Protein AF-A0A380WYA4-F1 (afdb_monomer)

Secondary structure (DSSP, 8-state):
-TTHHHHHHHHHHHHHHSSTTTTTTS----B----TTSPBP---PPPPSS--EEEEEEEEESHHHHHHHHHHHHHHHHHHHHHT-EEE-STT--EEEHHHHHHHHH--TT-HHHHHT-EEE-HHHHHHHHHHHHHHHHH--SSB-TTSSBGGG-EETTEE--TTTEEEEEESS---HHHHHHHHHH---TT--HHHHHHHTTT-HHHHHHHHHHH---SSSEEEEEEEEEETTTTEEEEEEEEESS----TTPPPP--EEEEEEEEES-TT--PPPHHHHHHHHHHHHHHHHHHHHHHHHHHH-HHHHHHHHHHHHHHHHHHHHHHHHHHHHHHTTT-

Nearest PDB structures (foldseek):
  6xt4-assembly1_A  TM=4.788E-01  e=8.895E+00  synthetic construct
  3c6k-assembly2_D  TM=4.453E-01  e=7.909E+00  Homo sapiens
  3c6k-assembly1_B  TM=3.092E-01  e=5.241E+00  Homo sapiens

Solvent-accessible surface area (backbone atoms only — not comparable to full-atom values): 18626 Å² total; per-residue (Å²): 128,79,62,61,66,53,50,55,53,45,55,53,49,53,68,57,52,69,53,71,79,82,56,76,86,71,78,49,37,37,34,81,60,82,69,86,81,45,58,71,65,80,69,74,54,63,60,44,103,23,26,23,34,44,50,64,28,40,32,68,45,41,72,67,51,57,49,45,43,54,49,54,47,28,51,54,29,48,51,41,56,76,71,46,39,43,33,48,73,50,97,85,66,46,60,41,35,48,62,62,52,50,26,69,76,68,69,51,78,83,52,59,65,61,63,40,58,36,59,43,82,30,65,67,36,20,37,52,13,33,52,49,12,47,41,33,37,74,64,69,43,85,62,39,38,85,68,68,44,53,45,59,72,48,35,45,94,88,46,56,56,50,96,45,22,56,51,77,54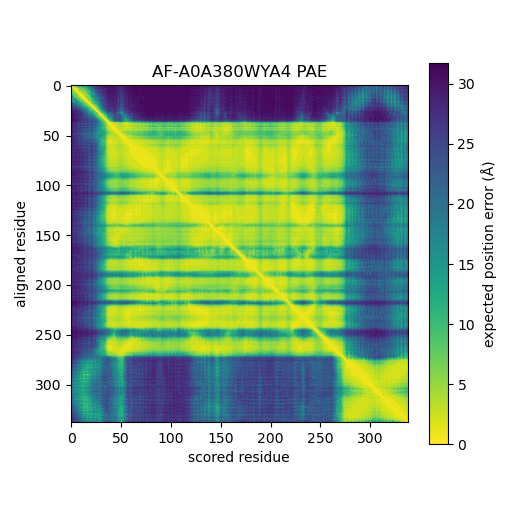,80,34,94,56,94,84,49,57,67,59,53,51,46,43,60,36,60,44,71,49,101,82,49,22,42,51,59,43,29,61,76,55,48,20,38,45,96,83,26,37,58,63,41,67,61,61,58,69,71,49,82,44,30,23,37,12,59,12,52,26,34,26,74,88,68,58,32,28,20,38,18,42,22,49,35,49,78,54,80,75,48,97,79,51,76,77,90,74,73,44,73,46,65,26,26,44,76,45,34,24,88,82,50,83,74,80,56,68,70,60,49,57,52,47,53,54,49,48,52,52,50,54,53,48,49,53,51,51,52,51,48,38,69,77,33,60,71,56,29,71,75,45,34,71,62,49,49,54,51,46,53,55,48,49,58,50,40,53,55,51,48,50,32,41,41,15,70,79,94

Foldseek 3Di:
DPVVVVVVVVVVVVLVPVCPDPQVPDFAFEDPPPPVPFAADDLQKDFPLHYKYKAKWFWFFDPVQLVLLLVLLLVLQLVLVVVQAWAQDDPVRDIDTLQVVVCVVPVDHPPSVLQSNQEDEASNQQSLQAVLQVQCLVQVDPQAGLRRHGQQPTDDPNDGFDPQQKDKDKDLDDDGSVNRSCQQAQPQDPCGGLVVQCRVSRRGCVRRVNSNLSHDCPPVHKYKHKHWIQGPVSSITMIMIGIDRDDPPDPCGDDDDGRGTIHMYMHHDNPNDADDPVSLVVLVVSLVVLVVVLVVLVVCCVVPVVCCVVCVVVNVVVSVVSVSVSVSSVSSNVSVVD

Organism: NCBI:txid54007

Structure (mmCIF, N/CA/C/O backbone):
data_AF-A0A380WYA4-F1
#
_entry.id   AF-A0A380WYA4-F1
#
loop_
_atom_site.group_PDB
_atom_site.id
_atom_site.type_symbol
_atom_site.label_atom_id
_atom_site.label_alt_id
_atom_site.label_comp_id
_atom_site.label_asym_id
_atom_site.label_entity_id
_atom_site.label_seq_id
_atom_site.pdbx_PDB_ins_code
_atom_site.Cartn_x
_atom_site.Cartn_y
_atom_site.Cartn_z
_atom_site.occupancy
_atom_site.B_iso_or_equiv
_atom_site.auth_seq_id
_atom_site.auth_comp_id
_atom_site.auth_asym_id
_atom_site.auth_atom_id
_atom_site.pdbx_PDB_model_num
ATOM 1 N N . MET A 1 1 ? -23.210 38.250 35.455 1.00 34.59 1 MET A N 1
ATOM 2 C CA . MET A 1 1 ? -22.900 37.602 34.155 1.00 34.59 1 MET A CA 1
ATOM 3 C C . MET A 1 1 ? -21.424 37.209 33.949 1.00 34.59 1 MET A C 1
ATOM 5 O O . MET A 1 1 ? -21.153 36.518 32.977 1.00 34.59 1 MET A O 1
ATOM 9 N N . ASN A 1 2 ? -20.482 37.528 34.854 1.00 28.00 2 ASN A N 1
ATOM 10 C CA . ASN A 1 2 ? -19.044 37.248 34.642 1.00 28.00 2 ASN A CA 1
ATOM 11 C C . ASN A 1 2 ? -18.532 35.888 35.169 1.00 28.00 2 ASN A C 1
ATOM 13 O O . ASN A 1 2 ? -17.409 35.510 34.847 1.00 28.00 2 ASN A O 1
ATOM 17 N N . ASN A 1 3 ? -19.347 35.124 35.911 1.00 29.44 3 ASN A N 1
ATOM 18 C CA . ASN A 1 3 ? -18.933 33.827 36.474 1.00 29.44 3 ASN A CA 1
ATOM 19 C C . ASN A 1 3 ? -19.330 32.617 35.608 1.00 29.44 3 ASN A C 1
ATOM 21 O O . ASN A 1 3 ? -18.612 31.626 35.601 1.00 29.44 3 ASN A O 1
ATOM 25 N N . PHE A 1 4 ? -20.396 32.704 34.802 1.00 33.75 4 PHE A N 1
ATOM 26 C CA . PHE A 1 4 ? -20.829 31.591 33.941 1.00 33.75 4 PHE A CA 1
ATOM 27 C C . PHE A 1 4 ? -19.902 31.365 32.737 1.00 33.75 4 PHE A C 1
ATOM 29 O O . PHE A 1 4 ? -19.559 30.223 32.464 1.00 33.75 4 PHE A O 1
ATOM 36 N N . LYS A 1 5 ? -19.387 32.429 32.095 1.00 30.95 5 LYS A N 1
ATOM 37 C CA . LYS A 1 5 ? -18.397 32.310 31.001 1.00 30.95 5 LYS A CA 1
ATOM 38 C C . LYS A 1 5 ? -17.096 31.621 31.443 1.00 30.95 5 LYS A C 1
ATOM 40 O O . LYS A 1 5 ? -16.481 30.918 30.650 1.00 30.95 5 LYS A O 1
ATOM 45 N N . LYS A 1 6 ? -16.697 31.789 32.711 1.00 27.52 6 LYS A N 1
ATOM 46 C CA . LYS A 1 6 ? -15.512 31.132 33.287 1.00 27.52 6 LYS A CA 1
ATOM 47 C C . LYS A 1 6 ? -15.761 29.658 33.610 1.00 27.52 6 LYS A C 1
ATOM 49 O O . LYS A 1 6 ? -14.860 28.856 33.420 1.00 27.52 6 LYS A O 1
ATOM 54 N N . ILE A 1 7 ? -16.974 29.292 34.031 1.00 32.09 7 ILE A N 1
ATOM 55 C CA . ILE A 1 7 ? -17.336 27.903 34.356 1.00 32.09 7 ILE A CA 1
ATOM 56 C C . ILE A 1 7 ? -17.457 27.045 33.088 1.00 32.09 7 ILE A C 1
ATOM 58 O O . ILE A 1 7 ? -17.002 25.908 33.094 1.00 32.09 7 ILE A O 1
ATOM 62 N N . THR A 1 8 ? -17.987 27.574 31.980 1.00 35.78 8 THR A N 1
ATOM 63 C CA . THR A 1 8 ? -18.115 26.807 30.723 1.00 35.78 8 THR A CA 1
ATOM 64 C C . THR A 1 8 ? -16.777 26.649 29.996 1.00 35.78 8 THR A C 1
ATOM 66 O O . THR A 1 8 ? -16.478 25.567 29.500 1.00 35.78 8 THR A O 1
ATOM 69 N N . ALA A 1 9 ? -15.935 27.691 29.998 1.00 32.25 9 ALA A N 1
ATOM 70 C CA . ALA A 1 9 ? -14.570 27.606 29.477 1.00 32.25 9 ALA A CA 1
ATOM 71 C C . ALA A 1 9 ? -13.686 26.681 30.335 1.00 32.25 9 ALA A C 1
ATOM 73 O O . ALA A 1 9 ? -12.881 25.935 29.787 1.00 32.25 9 ALA A O 1
ATOM 74 N N . ALA A 1 10 ? -13.877 26.668 31.661 1.00 31.89 10 ALA A N 1
ATOM 75 C CA . ALA A 1 10 ? -13.175 25.757 32.563 1.00 31.89 10 ALA A CA 1
ATOM 76 C C . ALA A 1 10 ? -13.681 24.309 32.462 1.00 31.89 10 ALA A C 1
ATOM 78 O O . ALA A 1 10 ? -12.865 23.401 32.492 1.00 31.89 10 ALA A O 1
ATOM 79 N N . ALA A 1 11 ? -14.985 24.066 32.290 1.00 34.16 11 ALA A N 1
ATOM 80 C CA . ALA A 1 11 ? -15.522 22.712 32.122 1.00 34.16 11 ALA A CA 1
ATOM 81 C C . ALA A 1 11 ? -15.011 22.054 30.830 1.00 34.16 11 ALA A C 1
ATOM 83 O O . ALA A 1 11 ? -14.580 20.907 30.870 1.00 34.16 11 ALA A O 1
ATOM 84 N N . LEU A 1 12 ? -14.954 22.811 29.726 1.00 34.19 12 LEU A N 1
ATOM 85 C CA . LEU A 1 12 ? -14.334 22.367 28.475 1.00 34.19 12 LEU A CA 1
ATOM 86 C C . LEU A 1 12 ? -12.811 22.196 28.632 1.00 34.19 12 LEU A C 1
ATOM 88 O O . LEU A 1 12 ? -12.279 21.149 28.273 1.00 34.19 12 LEU A O 1
ATOM 92 N N . ALA A 1 13 ? -12.104 23.150 29.247 1.00 33.91 13 ALA A N 1
ATOM 93 C CA . ALA A 1 13 ? -10.652 23.065 29.460 1.00 33.91 13 ALA A CA 1
ATOM 94 C C . ALA A 1 13 ? -10.218 21.935 30.418 1.00 33.91 13 ALA A C 1
ATOM 96 O O . ALA A 1 13 ? -9.136 21.373 30.243 1.00 33.91 13 ALA A O 1
ATOM 97 N N . ILE A 1 14 ? -11.048 21.559 31.399 1.00 37.28 14 ILE A N 1
ATOM 98 C CA . ILE A 1 14 ? -10.788 20.430 32.308 1.00 37.28 14 ILE A CA 1
ATOM 99 C C . ILE A 1 14 ? -10.979 19.092 31.574 1.00 37.28 14 ILE A C 1
ATOM 101 O O . ILE A 1 14 ? -10.171 18.183 31.758 1.00 37.28 14 ILE A O 1
ATOM 105 N N . SER A 1 15 ? -11.946 18.983 30.652 1.00 33.94 15 SER A N 1
ATOM 106 C CA . SER A 1 15 ? -12.022 17.830 29.737 1.00 33.94 15 SER A CA 1
ATOM 107 C C . SER A 1 15 ? -10.865 17.773 28.725 1.00 33.94 15 SER A C 1
ATOM 109 O O . SER A 1 15 ? -10.492 16.681 28.303 1.00 33.94 15 SER A O 1
ATOM 111 N N . PHE A 1 16 ? -10.237 18.910 28.393 1.00 39.69 16 PHE A N 1
ATOM 112 C CA . PHE A 1 16 ? -9.067 18.966 27.501 1.00 39.69 16 PHE A CA 1
ATOM 113 C C . PHE A 1 16 ? -7.716 18.715 28.198 1.00 39.69 16 PHE A C 1
ATOM 115 O O . PHE A 1 16 ? -6.732 18.435 27.519 1.00 39.69 16 PHE A O 1
ATOM 122 N N . SER A 1 17 ? -7.637 18.776 29.532 1.00 35.22 17 SER A N 1
ATOM 123 C CA . SER A 1 17 ? -6.365 18.645 30.271 1.00 35.22 17 SER A CA 1
ATOM 124 C C . SER A 1 17 ? -6.109 17.252 30.855 1.00 35.22 17 SER A C 1
ATOM 126 O O . SER A 1 17 ? -4.952 16.900 31.074 1.00 35.22 17 SER A O 1
ATOM 128 N N . PHE A 1 18 ? -7.135 16.411 31.032 1.00 35.31 18 PHE A N 1
ATOM 129 C CA . PHE A 1 18 ? -6.948 15.055 31.579 1.00 35.31 18 PHE A CA 1
ATOM 130 C C . PHE A 1 18 ? -6.447 14.013 30.569 1.00 35.31 18 PHE A C 1
ATOM 132 O O . PHE A 1 18 ? -5.904 12.987 30.974 1.00 35.31 18 PHE A O 1
ATOM 139 N N . LEU A 1 19 ? -6.573 14.277 29.267 1.00 38.09 19 LEU A N 1
ATOM 140 C CA . LEU A 1 19 ? -6.013 13.411 28.222 1.00 38.09 19 LEU A CA 1
ATOM 141 C C . LEU A 1 19 ? -4.631 13.895 27.752 1.00 38.09 19 LEU A C 1
ATOM 143 O O . LEU A 1 19 ? -3.823 13.096 27.295 1.00 38.09 19 LEU A O 1
ATOM 147 N N . GLY A 1 20 ? -4.313 15.181 27.922 1.00 34.72 20 GLY A N 1
ATOM 148 C CA . GLY A 1 20 ? -3.167 15.816 27.265 1.00 34.72 20 GLY A CA 1
ATOM 149 C C . GLY A 1 20 ? -1.775 15.577 27.864 1.00 34.72 20 GLY A C 1
ATOM 150 O O . GLY A 1 20 ? -0.808 15.954 27.216 1.00 34.72 20 GLY A O 1
ATOM 151 N N . ALA A 1 21 ? -1.625 14.993 29.061 1.00 34.56 21 ALA A N 1
ATOM 152 C CA . ALA A 1 21 ? -0.310 14.996 29.733 1.00 34.56 21 ALA A CA 1
ATOM 153 C C . ALA A 1 21 ? 0.119 13.696 30.444 1.00 34.56 21 ALA A C 1
ATOM 155 O O . ALA A 1 21 ? 1.166 13.681 31.083 1.00 34.56 21 ALA A O 1
ATOM 156 N N . GLY A 1 22 ? -0.627 12.591 30.338 1.00 33.56 22 GLY A N 1
ATOM 157 C CA . GLY A 1 22 ? -0.195 11.348 31.005 1.00 33.56 22 GLY A CA 1
ATOM 158 C C . GLY A 1 22 ? -0.937 10.057 30.665 1.00 33.56 22 GLY A C 1
ATOM 159 O O . GLY A 1 22 ? -0.621 9.023 31.243 1.00 33.56 22 GLY A O 1
ATOM 160 N N . VAL A 1 23 ? -1.915 10.085 29.753 1.00 35.72 23 VAL A N 1
ATOM 161 C CA . VAL A 1 23 ? -2.719 8.896 29.395 1.00 35.72 23 VAL A CA 1
ATOM 162 C C . VAL A 1 23 ? -2.565 8.505 27.919 1.00 35.72 23 VAL A C 1
ATOM 164 O O . VAL A 1 23 ? -2.721 7.335 27.592 1.00 35.72 23 VAL A O 1
ATOM 167 N N . VAL A 1 24 ? -2.181 9.446 27.049 1.00 31.80 24 VAL A N 1
ATOM 168 C CA . VAL A 1 24 ? -2.113 9.277 25.580 1.00 31.80 24 VAL A CA 1
ATOM 169 C C . VAL A 1 24 ? -0.756 8.732 25.092 1.00 31.80 24 VAL A C 1
ATOM 171 O O . VAL A 1 24 ? -0.553 8.542 23.902 1.00 31.80 24 VAL A O 1
ATOM 174 N N . GLY A 1 25 ? 0.175 8.432 26.003 1.00 30.55 25 GLY A N 1
ATOM 175 C CA . GLY A 1 25 ? 1.500 7.905 25.647 1.00 30.55 25 GLY A CA 1
ATOM 176 C C . GLY A 1 25 ? 1.578 6.391 25.449 1.00 30.55 25 GLY A C 1
ATOM 177 O O . GLY A 1 25 ? 2.527 5.916 24.846 1.00 30.55 25 GLY A O 1
ATOM 178 N N . GLU A 1 26 ? 0.619 5.615 25.947 1.00 31.81 26 GLU A N 1
ATOM 179 C CA . GLU A 1 26 ? 0.707 4.154 25.911 1.00 31.81 26 GLU A CA 1
ATOM 180 C C . GLU A 1 26 ? -0.690 3.571 26.060 1.00 31.81 26 GLU A C 1
ATOM 182 O O . GLU A 1 26 ? -1.182 3.438 27.183 1.00 31.81 26 GLU A O 1
ATOM 187 N N . SER A 1 27 ? -1.349 3.227 24.958 1.00 28.09 27 SER A N 1
ATOM 188 C CA . SER A 1 27 ? -2.535 2.379 25.033 1.00 28.09 27 SER A CA 1
ATOM 189 C C . SER A 1 27 ? -2.868 1.731 23.711 1.00 28.09 27 SER A C 1
ATOM 191 O O . SER A 1 27 ? -3.655 2.237 22.927 1.00 28.09 27 SER A O 1
ATOM 193 N N . ASN A 1 28 ? -2.279 0.564 23.534 1.00 31.38 28 ASN A N 1
ATOM 194 C CA . ASN A 1 28 ? -2.640 -0.412 22.531 1.00 31.38 28 ASN A CA 1
ATOM 195 C C . ASN A 1 28 ? -3.386 -1.515 23.313 1.00 31.38 28 ASN A C 1
ATOM 197 O O . ASN A 1 28 ? -2.941 -1.791 24.431 1.00 31.38 28 ASN A O 1
ATOM 201 N N . VAL A 1 29 ? -4.471 -2.142 22.817 1.00 33.00 29 VAL A N 1
ATOM 202 C CA . VAL A 1 29 ? -5.100 -3.306 23.503 1.00 33.00 29 VAL A CA 1
ATOM 203 C C . VAL A 1 29 ? -5.599 -4.433 22.579 1.00 33.00 29 VAL A C 1
ATOM 205 O O . VAL A 1 29 ? -5.662 -4.222 21.377 1.00 33.00 29 VAL A O 1
ATOM 208 N N . SER A 1 30 ? -5.764 -5.647 23.133 1.00 25.69 30 SER A N 1
ATOM 209 C CA . SER A 1 30 ? -5.764 -6.986 22.517 1.00 25.69 30 SER A CA 1
ATOM 210 C C . SER A 1 30 ? -7.163 -7.596 22.378 1.00 25.69 30 SER A C 1
ATOM 212 O O . SER A 1 30 ? -7.798 -7.941 23.376 1.00 25.69 30 SER A O 1
ATOM 214 N N . PHE A 1 31 ? -7.586 -7.861 21.149 1.00 28.45 31 PHE A N 1
ATOM 215 C CA . PHE A 1 31 ? -8.663 -8.799 20.871 1.00 28.45 31 PHE A CA 1
ATOM 216 C C . PHE A 1 31 ? -8.163 -10.046 20.158 1.00 28.45 31 PHE A C 1
ATOM 218 O O . PHE A 1 31 ? -7.962 -10.049 18.946 1.00 28.45 31 PHE A O 1
ATOM 225 N N . ALA A 1 32 ? -8.090 -11.148 20.898 1.00 28.16 32 ALA A N 1
ATOM 226 C CA . ALA A 1 32 ? -8.278 -12.455 20.293 1.00 28.16 32 ALA A CA 1
ATOM 227 C C . ALA A 1 32 ? -9.783 -12.632 20.033 1.00 28.16 32 ALA A C 1
ATOM 229 O O . ALA A 1 32 ? -10.535 -12.998 20.940 1.00 28.16 32 ALA A O 1
ATOM 230 N N . SER A 1 33 ? -10.238 -12.339 18.811 1.00 33.09 33 SER A N 1
ATOM 231 C CA . SER A 1 33 ? -11.476 -12.944 18.330 1.00 33.09 33 SER A CA 1
ATOM 232 C C . SER A 1 33 ? -11.131 -14.390 17.965 1.00 33.09 33 SER A C 1
ATOM 234 O O . SER A 1 33 ? -10.407 -14.671 17.015 1.00 33.09 33 SER A O 1
ATOM 236 N N . GLU A 1 34 ? -11.586 -15.346 18.775 1.00 36.38 34 GLU A N 1
ATOM 237 C CA . GLU A 1 34 ? -11.525 -16.767 18.428 1.00 36.38 34 GLU A CA 1
ATOM 238 C C . GLU A 1 34 ? -12.504 -17.066 17.275 1.00 36.38 34 GLU A C 1
ATOM 240 O O . GLU A 1 34 ? -13.448 -17.838 17.433 1.00 36.38 34 GLU A O 1
ATOM 245 N N . ASN A 1 35 ? -12.299 -16.498 16.084 1.00 41.78 35 ASN A N 1
ATOM 246 C CA . ASN A 1 35 ? -12.898 -17.050 14.872 1.00 41.78 35 ASN A CA 1
ATOM 247 C C . ASN A 1 35 ? -12.045 -18.251 14.436 1.00 41.78 35 ASN A C 1
ATOM 249 O O . ASN A 1 35 ? -11.215 -18.194 13.533 1.00 41.78 35 ASN A O 1
ATOM 253 N N . LYS A 1 36 ? -12.226 -19.357 15.166 1.00 48.81 36 LYS A N 1
ATOM 254 C CA . LYS A 1 36 ? -11.410 -20.587 15.181 1.00 48.81 36 LYS A CA 1
ATOM 255 C C . LYS A 1 36 ? -11.298 -21.377 13.862 1.00 48.81 36 LYS A C 1
ATOM 257 O O . LYS A 1 36 ? -10.738 -22.468 13.889 1.00 48.81 36 LYS A O 1
ATOM 262 N N . ASN A 1 37 ? -11.780 -20.867 12.726 1.00 61.69 37 ASN A N 1
ATOM 263 C CA . ASN A 1 37 ? -11.890 -21.660 11.494 1.00 61.69 37 ASN A CA 1
ATOM 264 C C . ASN A 1 37 ? -11.060 -21.159 10.299 1.00 61.69 37 ASN A C 1
ATOM 266 O O . ASN A 1 37 ? -10.822 -21.952 9.391 1.00 61.69 37 ASN A O 1
ATOM 270 N N . ALA A 1 38 ? -10.598 -19.903 10.273 1.00 74.19 38 ALA A N 1
ATOM 271 C CA . ALA A 1 38 ? -9.773 -19.408 9.167 1.00 74.19 38 ALA A CA 1
ATOM 272 C C . ALA A 1 38 ? -8.272 -19.675 9.427 1.00 74.19 38 ALA A C 1
ATOM 274 O O . ALA A 1 38 ? -7.802 -19.479 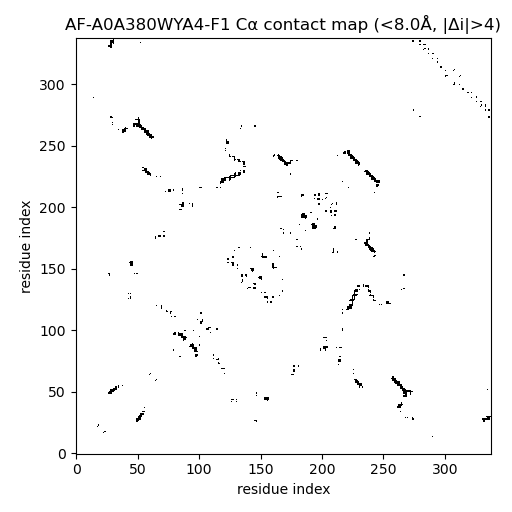10.553 1.00 74.19 38 ALA A O 1
ATOM 275 N N . PRO A 1 39 ? -7.488 -20.121 8.424 1.00 83.12 39 PRO A N 1
ATOM 276 C CA . PRO A 1 39 ? -6.045 -20.277 8.570 1.00 83.12 39 PRO A CA 1
ATOM 277 C C . PRO A 1 39 ? -5.374 -18.943 8.909 1.00 83.12 39 PRO A C 1
ATOM 279 O O . PRO A 1 39 ? -5.728 -17.896 8.370 1.00 83.12 39 PRO A O 1
ATOM 282 N N . LYS A 1 40 ? -4.367 -18.974 9.781 1.00 86.31 40 LYS A N 1
ATOM 283 C CA . LYS A 1 40 ? -3.626 -17.772 10.167 1.00 86.31 40 LYS A CA 1
ATOM 284 C C . LYS A 1 40 ? -2.557 -17.424 9.137 1.00 86.31 40 LYS A C 1
ATOM 286 O O . LYS A 1 40 ? -1.728 -18.269 8.793 1.00 86.31 40 LYS A O 1
ATOM 291 N N . VAL A 1 41 ? -2.538 -16.172 8.689 1.00 87.19 41 VAL A N 1
ATOM 292 C CA . VAL A 1 41 ? -1.450 -15.647 7.858 1.00 87.19 41 VAL A CA 1
ATOM 293 C C . VAL A 1 41 ? -0.209 -15.450 8.724 1.00 87.19 41 VAL A C 1
ATOM 295 O O . VAL A 1 41 ? -0.274 -14.823 9.781 1.00 87.19 41 VAL A O 1
ATOM 298 N N . ASN A 1 42 ? 0.940 -15.937 8.254 1.00 85.69 42 ASN A N 1
ATOM 299 C CA . ASN A 1 42 ? 2.235 -15.555 8.804 1.00 85.69 42 ASN A CA 1
ATOM 300 C C . ASN A 1 42 ? 3.045 -14.782 7.758 1.00 85.69 42 ASN A C 1
ATOM 302 O O . ASN A 1 42 ? 3.603 -15.372 6.832 1.00 85.69 42 ASN A O 1
ATOM 306 N N . LEU A 1 43 ? 3.113 -13.463 7.936 1.00 90.06 43 LEU A N 1
ATOM 307 C CA . LEU A 1 43 ? 3.900 -12.564 7.093 1.00 90.06 43 LEU A CA 1
ATOM 308 C C . LEU A 1 43 ? 5.327 -12.347 7.626 1.00 90.06 43 LEU A C 1
ATOM 310 O O . LEU A 1 43 ? 6.121 -11.694 6.953 1.00 90.06 43 LEU A O 1
ATOM 314 N N . ASP A 1 44 ? 5.681 -12.916 8.786 1.00 87.06 44 ASP A N 1
ATOM 315 C CA . ASP A 1 44 ? 6.959 -12.709 9.491 1.00 87.06 44 ASP A CA 1
ATOM 316 C C . ASP A 1 44 ? 7.305 -11.217 9.702 1.00 87.06 44 ASP A C 1
ATOM 318 O O . ASP A 1 44 ? 8.472 -10.822 9.724 1.00 87.06 44 ASP A O 1
ATOM 322 N N . ILE A 1 45 ? 6.275 -10.378 9.842 1.00 90.06 45 ILE A N 1
ATOM 323 C CA . ILE A 1 45 ? 6.411 -8.962 10.186 1.00 90.06 45 ILE A CA 1
ATOM 324 C C . ILE A 1 45 ? 6.827 -8.856 11.646 1.00 90.06 45 ILE A C 1
ATOM 326 O O . ILE A 1 45 ? 6.272 -9.552 12.501 1.00 90.06 45 ILE A O 1
ATOM 330 N N . GLN A 1 46 ? 7.766 -7.955 11.946 1.00 88.25 46 GLN A N 1
ATOM 331 C CA . GLN A 1 46 ? 8.130 -7.670 13.326 1.00 88.25 46 GLN A CA 1
ATOM 332 C C . GLN A 1 46 ? 6.879 -7.209 14.097 1.00 88.25 46 GLN A C 1
ATOM 334 O O . GLN A 1 46 ? 6.301 -6.170 13.755 1.00 88.25 46 GLN A O 1
ATOM 339 N N . PRO A 1 47 ? 6.447 -7.950 15.137 1.00 83.44 47 PRO A N 1
ATOM 340 C CA . PRO A 1 47 ? 5.270 -7.573 15.901 1.00 83.44 47 PRO A CA 1
ATOM 341 C C . PRO A 1 47 ? 5.480 -6.196 16.516 1.00 83.44 47 PRO A C 1
ATOM 343 O O . PRO A 1 47 ? 6.528 -5.929 17.112 1.00 83.44 47 PRO A O 1
ATOM 346 N N . SER A 1 48 ? 4.477 -5.326 16.405 1.00 79.06 48 SER A N 1
ATOM 347 C CA . SER A 1 48 ? 4.503 -4.086 17.174 1.00 79.06 48 SER A CA 1
ATOM 348 C C . SER A 1 48 ? 4.486 -4.409 18.673 1.00 79.06 48 SER A C 1
ATOM 350 O O . SER A 1 48 ? 3.848 -5.377 19.101 1.00 79.06 48 SER A O 1
ATOM 352 N N . ASN A 1 49 ? 5.147 -3.580 19.487 1.00 79.19 49 ASN A N 1
ATOM 353 C CA . ASN A 1 49 ? 4.964 -3.582 20.936 1.00 79.19 49 ASN A CA 1
ATOM 354 C C . ASN A 1 49 ? 3.619 -2.930 21.304 1.00 79.19 49 ASN A C 1
ATOM 356 O O . ASN A 1 49 ? 3.529 -1.892 21.954 1.00 79.19 49 ASN A O 1
ATOM 360 N N . ALA A 1 50 ? 2.566 -3.573 20.838 1.00 69.06 50 ALA A N 1
ATOM 361 C CA . ALA A 1 50 ? 1.174 -3.222 20.966 1.00 69.06 50 ALA A CA 1
ATOM 362 C C . ALA A 1 50 ? 0.429 -4.514 21.291 1.00 69.06 50 ALA A C 1
ATOM 364 O O . ALA A 1 50 ? 0.885 -5.589 20.928 1.00 69.06 50 ALA A O 1
ATOM 365 N N . PRO A 1 51 ? -0.704 -4.479 21.968 1.00 68.50 51 PRO A N 1
ATOM 366 C CA . PRO A 1 51 ? -1.574 -5.613 22.068 1.00 68.50 51 PRO A CA 1
ATOM 367 C C . PRO A 1 51 ? -2.165 -6.133 20.797 1.00 68.50 51 PRO A C 1
ATOM 369 O O . PRO A 1 51 ? -2.188 -5.510 19.740 1.00 68.50 51 PRO A O 1
ATOM 372 N N . TYR A 1 52 ? -2.636 -7.343 21.011 1.00 76.00 52 TYR A N 1
ATOM 373 C CA . TYR A 1 52 ? -2.828 -8.322 19.997 1.00 76.00 52 TYR A CA 1
ATOM 374 C C . TYR A 1 52 ? -4.247 -8.321 19.471 1.00 76.00 52 TYR A C 1
ATOM 376 O O . TYR A 1 52 ? -5.162 -8.711 20.179 1.00 76.00 52 TYR A O 1
ATOM 384 N N . GLN A 1 53 ? -4.441 -7.906 18.233 1.00 77.88 53 GLN A N 1
ATOM 385 C CA . GLN A 1 53 ? -5.750 -7.943 17.596 1.00 77.88 53 GLN A CA 1
ATOM 386 C C . GLN A 1 53 ? -5.734 -8.861 16.382 1.00 77.88 53 GLN A C 1
ATOM 388 O O . GLN A 1 53 ? -4.794 -8.827 15.583 1.00 77.88 53 GLN A O 1
ATOM 393 N N . GLU A 1 54 ? -6.792 -9.650 16.241 1.00 85.19 54 GLU A N 1
ATOM 394 C CA . GLU A 1 54 ? -7.035 -10.549 15.118 1.00 85.19 54 GLU A CA 1
ATOM 395 C C . GLU A 1 54 ? -8.422 -10.310 14.532 1.00 85.19 54 GLU A C 1
ATOM 397 O O . GLU A 1 54 ? -9.401 -10.161 15.266 1.00 85.19 54 GLU A O 1
ATOM 402 N N . SER A 1 55 ? -8.499 -10.333 13.205 1.00 86.56 55 SER A N 1
ATOM 403 C CA . SER A 1 55 ? -9.763 -10.389 12.474 1.00 86.56 55 SER A CA 1
ATOM 404 C C . SER A 1 55 ? -9.619 -11.303 11.262 1.00 86.56 55 SER A C 1
ATOM 406 O O . SER A 1 55 ? -8.519 -11.507 10.729 1.00 86.56 55 SER A O 1
ATOM 408 N N . VAL A 1 56 ? -10.739 -11.904 10.863 1.00 89.69 56 VAL A N 1
ATOM 409 C CA . VAL A 1 56 ? -10.814 -12.686 9.628 1.00 89.69 56 VAL A CA 1
ATOM 410 C C . VAL A 1 56 ? -11.006 -11.722 8.470 1.00 89.69 56 VAL A C 1
ATOM 412 O O . VAL A 1 56 ? -11.922 -10.903 8.486 1.00 89.69 56 VAL A O 1
ATOM 415 N N . VAL A 1 57 ? -10.149 -11.832 7.465 1.00 92.44 57 VAL A N 1
ATOM 416 C CA . VAL A 1 57 ? -10.157 -10.999 6.267 1.00 92.44 57 VAL A CA 1
ATOM 417 C C . VAL A 1 57 ? -10.121 -11.866 5.020 1.00 92.44 57 VAL A C 1
ATOM 419 O O . VAL A 1 57 ? -9.564 -12.963 5.034 1.00 92.44 57 VAL A O 1
ATOM 422 N N . THR A 1 58 ? -10.682 -11.365 3.926 1.00 93.00 58 THR A N 1
ATOM 423 C CA . THR A 1 58 ? -10.609 -12.029 2.626 1.00 93.00 58 THR A CA 1
ATOM 424 C C . THR A 1 58 ? -9.412 -11.487 1.847 1.00 93.00 58 THR A C 1
ATOM 426 O O . THR A 1 58 ? -9.269 -10.274 1.668 1.00 93.00 58 THR A O 1
ATOM 429 N N . LEU A 1 59 ? -8.555 -12.397 1.386 1.00 92.94 59 LEU A N 1
ATOM 430 C CA . LEU A 1 59 ? -7.337 -12.129 0.620 1.00 92.94 59 LEU A CA 1
ATOM 431 C C . LEU A 1 59 ? -7.458 -12.698 -0.796 1.00 92.94 59 LEU A C 1
ATOM 433 O O . LEU A 1 59 ? -8.215 -13.641 -1.044 1.00 92.94 59 LEU A O 1
ATOM 437 N N . ASN A 1 60 ? -6.693 -12.140 -1.732 1.00 92.00 60 ASN A N 1
ATOM 438 C CA . ASN A 1 60 ? -6.657 -12.599 -3.120 1.00 92.00 60 ASN A CA 1
ATOM 439 C C . ASN A 1 60 ? -5.245 -12.425 -3.719 1.00 92.00 60 ASN A C 1
ATOM 441 O O . ASN A 1 60 ? -5.030 -11.748 -4.727 1.00 92.00 60 ASN A O 1
ATOM 445 N N . GLN A 1 61 ? -4.258 -13.013 -3.044 1.00 89.94 61 GLN A N 1
ATOM 446 C CA . GLN A 1 61 ? -2.840 -12.997 -3.393 1.00 89.94 61 GLN A CA 1
ATOM 447 C C . GLN A 1 61 ? -2.517 -14.320 -4.077 1.00 89.94 61 GLN A C 1
ATOM 449 O O . GLN A 1 61 ? -2.375 -15.356 -3.429 1.00 89.94 61 GLN A O 1
ATOM 454 N N . ASN A 1 62 ? -2.426 -14.282 -5.398 1.00 91.25 62 ASN A N 1
ATOM 455 C CA . ASN A 1 62 ? -2.083 -15.418 -6.242 1.00 91.25 62 ASN A CA 1
ATOM 456 C C . ASN A 1 62 ? -1.285 -14.932 -7.457 1.00 91.25 62 ASN A C 1
ATOM 458 O O . ASN A 1 62 ? -1.120 -13.730 -7.669 1.00 91.25 62 ASN A O 1
ATOM 462 N N . ASP A 1 63 ? -0.801 -15.864 -8.272 1.00 93.44 63 ASP A N 1
ATOM 463 C CA . ASP A 1 63 ? 0.001 -15.534 -9.454 1.00 93.44 63 ASP A CA 1
ATOM 464 C C . ASP A 1 63 ? -0.719 -14.633 -10.461 1.00 93.44 63 ASP A C 1
ATOM 466 O O . ASP A 1 63 ? -0.076 -13.772 -11.058 1.00 93.44 63 ASP A O 1
ATOM 470 N N . ALA A 1 64 ? -2.039 -14.774 -10.620 1.00 95.19 64 ALA A N 1
ATOM 471 C CA . ALA A 1 64 ? -2.806 -13.912 -11.515 1.00 95.19 64 ALA A CA 1
ATOM 472 C C . ALA A 1 64 ? -2.809 -12.460 -11.015 1.00 95.19 64 ALA A C 1
ATOM 474 O O . ALA A 1 64 ? -2.517 -11.554 -11.792 1.00 95.19 64 ALA A O 1
ATOM 475 N N . THR A 1 65 ? -3.037 -12.238 -9.717 1.00 94.56 65 THR A N 1
ATOM 476 C CA . THR A 1 65 ? -2.968 -10.907 -9.095 1.00 94.56 65 THR A CA 1
ATOM 477 C C . THR A 1 65 ? -1.568 -10.303 -9.220 1.00 94.56 65 THR A C 1
ATOM 479 O O . THR A 1 65 ? -1.428 -9.151 -9.624 1.00 94.56 65 THR A O 1
ATOM 482 N N . ARG A 1 66 ? -0.513 -11.078 -8.934 1.00 95.56 66 ARG A N 1
ATOM 483 C CA . ARG A 1 66 ? 0.882 -10.610 -9.054 1.00 95.56 66 ARG A CA 1
ATOM 484 C C . ARG A 1 66 ? 1.225 -10.226 -10.492 1.00 95.56 66 ARG A C 1
ATOM 486 O O . ARG A 1 66 ? 1.850 -9.194 -10.730 1.00 95.56 66 ARG A O 1
ATOM 493 N N . GLN A 1 67 ? 0.786 -11.034 -11.457 1.00 96.56 67 GLN A N 1
ATOM 494 C CA . GLN A 1 67 ? 1.009 -10.760 -12.871 1.00 96.56 67 GLN A CA 1
ATOM 495 C C . GLN A 1 67 ? 0.213 -9.542 -13.350 1.00 96.56 67 GLN A C 1
ATOM 497 O O . GLN A 1 67 ? 0.745 -8.755 -14.129 1.00 96.56 67 GLN A O 1
ATOM 502 N N . ALA A 1 68 ? -1.019 -9.360 -12.871 1.00 96.81 68 ALA A N 1
ATOM 503 C CA . ALA A 1 68 ? -1.830 -8.184 -13.169 1.00 96.81 68 ALA A CA 1
ATOM 504 C C . ALA A 1 68 ? -1.148 -6.896 -12.683 1.00 96.81 68 ALA A C 1
ATOM 506 O O . ALA A 1 68 ? -1.028 -5.956 -13.460 1.00 96.81 68 ALA A O 1
ATOM 507 N N . VAL A 1 69 ? -0.583 -6.882 -11.468 1.00 95.94 69 VAL A N 1
ATOM 508 C CA . VAL A 1 69 ? 0.207 -5.742 -10.953 1.00 95.94 69 VAL A CA 1
ATOM 509 C C . VAL A 1 69 ? 1.382 -5.406 -11.876 1.00 95.94 69 VAL A C 1
ATOM 511 O O . VAL A 1 69 ? 1.565 -4.248 -12.248 1.00 95.94 69 VAL A O 1
ATOM 514 N N . LEU A 1 70 ? 2.163 -6.412 -12.286 1.00 95.81 70 LEU A N 1
ATOM 515 C CA . LEU A 1 70 ? 3.282 -6.197 -13.209 1.00 95.81 70 LEU A CA 1
ATOM 516 C C . LEU A 1 70 ? 2.814 -5.707 -14.584 1.00 95.81 70 LEU A C 1
ATOM 518 O O . LEU A 1 70 ? 3.479 -4.871 -15.187 1.00 95.81 70 LEU A O 1
ATOM 522 N N . ASN A 1 71 ? 1.686 -6.211 -15.086 1.00 96.75 71 ASN A N 1
ATOM 523 C CA . ASN A 1 71 ? 1.133 -5.783 -16.369 1.00 96.75 71 ASN A CA 1
ATOM 524 C C . ASN A 1 71 ? 0.664 -4.324 -16.320 1.00 96.75 71 ASN A C 1
ATOM 526 O O . ASN A 1 71 ? 1.057 -3.555 -17.190 1.00 96.75 71 ASN A O 1
ATOM 530 N N . GLN A 1 72 ? -0.063 -3.921 -15.272 1.00 96.19 72 GLN A N 1
ATOM 531 C CA . GLN A 1 72 ? -0.470 -2.525 -15.084 1.00 96.19 72 GLN A CA 1
ATOM 532 C C . GLN A 1 72 ? 0.740 -1.587 -15.068 1.00 96.19 72 GLN A C 1
ATOM 534 O O . GLN A 1 72 ? 0.770 -0.574 -15.763 1.00 96.19 72 GLN A O 1
ATOM 539 N N . LEU A 1 73 ? 1.793 -1.961 -14.339 1.00 94.50 73 LEU A N 1
ATOM 540 C CA . LEU A 1 73 ? 3.019 -1.173 -14.290 1.00 94.50 73 LEU A CA 1
ATOM 541 C C . LEU A 1 73 ? 3.714 -1.083 -15.656 1.00 94.50 73 LEU A C 1
ATOM 543 O O . LEU A 1 73 ? 4.151 -0.004 -16.059 1.00 94.50 73 LEU A O 1
ATOM 547 N N . ARG A 1 74 ? 3.782 -2.192 -16.400 1.00 95.19 74 ARG A N 1
ATOM 548 C CA . ARG A 1 74 ? 4.327 -2.208 -17.764 1.00 95.19 74 ARG A CA 1
ATOM 549 C C . ARG A 1 74 ? 3.534 -1.306 -18.704 1.00 95.19 74 ARG A C 1
ATOM 551 O O . ARG A 1 74 ? 4.150 -0.588 -19.487 1.00 95.19 74 ARG A O 1
ATOM 558 N N . ASP A 1 75 ? 2.209 -1.296 -18.607 1.00 96.12 75 ASP A N 1
ATOM 559 C CA . ASP A 1 75 ? 1.345 -0.459 -19.444 1.00 96.12 75 ASP A CA 1
ATOM 560 C C . ASP A 1 75 ? 1.582 1.032 -19.170 1.00 96.12 75 ASP A C 1
ATOM 562 O O . ASP A 1 75 ? 1.782 1.819 -20.101 1.00 96.12 75 ASP A O 1
ATOM 566 N N . VAL A 1 76 ? 1.664 1.415 -17.891 1.00 94.62 76 VAL A N 1
ATOM 567 C CA . VAL A 1 76 ? 1.981 2.788 -17.462 1.00 94.62 76 VAL A CA 1
ATOM 568 C C . VAL A 1 76 ? 3.341 3.235 -17.992 1.00 94.62 76 VAL A C 1
ATOM 570 O O . VAL A 1 76 ? 3.464 4.315 -18.574 1.00 94.62 76 VAL A O 1
ATOM 573 N N . ARG A 1 77 ? 4.361 2.387 -17.849 1.00 93.62 77 ARG A N 1
ATOM 574 C CA . ARG A 1 77 ? 5.718 2.662 -18.336 1.00 93.62 77 ARG A CA 1
ATOM 575 C C . ARG A 1 77 ? 5.775 2.726 -19.857 1.00 93.62 77 ARG A C 1
ATOM 577 O O . ARG A 1 77 ? 6.394 3.629 -20.412 1.00 93.62 77 ARG A O 1
ATOM 584 N N . SER A 1 78 ? 5.103 1.809 -20.544 1.00 96.00 78 SER A N 1
ATOM 585 C CA . SER A 1 78 ? 5.028 1.774 -22.005 1.00 96.00 78 SER A CA 1
ATOM 586 C C . SER A 1 78 ? 4.443 3.076 -22.551 1.00 96.00 78 SER A C 1
ATOM 588 O O . SER A 1 78 ? 5.037 3.695 -23.438 1.00 96.00 78 SER A O 1
ATOM 590 N N . LYS A 1 79 ? 3.346 3.547 -21.946 1.00 96.00 79 LYS A N 1
ATOM 591 C CA . LYS A 1 79 ? 2.721 4.833 -22.266 1.00 96.00 79 LYS A CA 1
ATOM 592 C C . LYS A 1 79 ? 3.656 6.013 -21.990 1.00 96.00 79 LYS A C 1
ATOM 594 O O . LYS A 1 79 ? 3.862 6.847 -22.870 1.00 96.00 79 LYS A O 1
ATOM 599 N N . ALA A 1 80 ? 4.274 6.067 -20.811 1.00 93.88 80 ALA A N 1
ATOM 600 C CA . ALA A 1 80 ? 5.187 7.149 -20.443 1.00 93.88 80 ALA A CA 1
ATOM 601 C C . ALA A 1 80 ? 6.439 7.213 -21.334 1.00 93.88 80 ALA A C 1
ATOM 603 O O . ALA A 1 80 ? 6.931 8.301 -21.648 1.00 93.88 80 ALA A O 1
ATOM 604 N N . TRP A 1 81 ? 6.937 6.057 -21.780 1.00 94.25 81 TRP A N 1
ATOM 605 C CA . TRP A 1 81 ? 8.003 5.970 -22.769 1.00 94.25 81 TRP A CA 1
ATOM 606 C C . TRP A 1 81 ? 7.567 6.555 -24.110 1.00 94.25 81 TRP A C 1
ATOM 608 O O . TRP A 1 81 ? 8.303 7.360 -24.686 1.00 94.25 81 TRP A O 1
ATOM 618 N N . ASP A 1 82 ? 6.387 6.180 -24.612 1.00 96.06 82 ASP A N 1
ATOM 619 C CA . ASP A 1 82 ? 5.862 6.643 -25.903 1.00 96.06 82 ASP A CA 1
ATOM 620 C C . ASP A 1 82 ? 5.604 8.153 -25.906 1.00 96.06 82 ASP A C 1
ATOM 622 O O . ASP A 1 82 ? 6.014 8.845 -26.841 1.00 96.06 82 ASP A O 1
ATOM 626 N N . GLU A 1 83 ? 5.045 8.676 -24.815 1.00 95.56 83 GLU A N 1
ATOM 627 C CA . GLU A 1 83 ? 4.855 10.113 -24.578 1.00 95.56 83 GLU A CA 1
ATOM 628 C C . GLU A 1 83 ? 6.173 10.844 -24.261 1.00 95.56 83 GLU A C 1
ATOM 630 O O . GLU A 1 83 ? 6.250 12.070 -24.350 1.00 95.56 83 GLU A O 1
ATOM 635 N N . ASN A 1 84 ? 7.234 10.091 -23.953 1.00 93.44 84 ASN A N 1
ATOM 636 C CA . ASN A 1 84 ? 8.565 10.579 -23.604 1.00 93.44 84 ASN A CA 1
ATOM 637 C C . ASN A 1 84 ? 8.526 11.606 -22.464 1.00 93.44 84 ASN A C 1
ATOM 639 O O . ASN A 1 84 ? 9.081 12.709 -22.573 1.00 93.44 84 ASN A O 1
ATOM 643 N N . LEU A 1 85 ? 7.821 11.235 -21.391 1.00 94.25 85 LEU A N 1
ATOM 644 C CA . LEU A 1 85 ? 7.603 12.100 -20.240 1.00 94.25 85 LEU A CA 1
ATOM 645 C C . LEU A 1 85 ? 8.920 12.514 -19.586 1.00 94.25 85 LEU A C 1
ATOM 647 O O . LEU A 1 85 ? 9.954 11.856 -19.725 1.00 94.25 85 LEU A O 1
ATOM 651 N N . LYS A 1 86 ? 8.871 13.623 -18.854 1.00 92.94 86 LYS A N 1
ATOM 652 C CA . LYS A 1 86 ? 9.979 14.087 -18.026 1.00 92.94 86 LYS A CA 1
ATOM 653 C C . LYS A 1 86 ? 9.832 13.568 -16.601 1.00 92.94 86 LYS A C 1
ATOM 655 O O . LYS A 1 86 ? 8.723 13.480 -16.091 1.00 92.94 86 LYS A O 1
ATOM 660 N N . LEU A 1 87 ? 10.964 13.260 -15.983 1.00 90.19 87 LEU A N 1
ATOM 661 C CA . LEU A 1 87 ? 11.107 12.914 -14.575 1.00 90.19 87 LEU A CA 1
ATOM 662 C C . LEU A 1 87 ? 12.102 13.874 -13.938 1.00 90.19 87 LEU A C 1
ATOM 664 O O . LEU A 1 87 ? 13.081 14.264 -14.582 1.00 90.19 87 LEU A O 1
ATOM 668 N N . GLN A 1 88 ? 11.878 14.220 -12.674 1.00 88.31 88 GLN A N 1
ATOM 669 C CA . GLN A 1 88 ? 12.917 14.807 -11.841 1.00 88.31 88 GLN A CA 1
ATOM 670 C C . GLN A 1 88 ? 14.149 13.889 -11.819 1.00 88.31 88 GLN A C 1
ATOM 672 O O . GLN A 1 88 ? 14.044 12.688 -11.581 1.00 88.31 88 GLN A O 1
ATOM 677 N N . TRP A 1 89 ? 15.300 14.471 -12.136 1.00 83.56 89 TRP A N 1
ATOM 678 C CA . TRP A 1 89 ? 16.585 13.798 -12.314 1.00 83.56 89 TRP A CA 1
ATOM 679 C C . TRP A 1 89 ? 17.539 14.067 -11.147 1.00 83.56 89 TRP A C 1
ATOM 681 O O . TRP A 1 89 ? 18.386 13.233 -10.847 1.00 83.56 89 TRP A O 1
ATOM 691 N N . ASP A 1 90 ? 17.400 15.215 -10.487 1.00 82.81 90 ASP A N 1
ATOM 692 C CA . ASP A 1 90 ? 18.232 15.587 -9.350 1.00 82.81 90 ASP A CA 1
ATOM 693 C C . ASP A 1 90 ? 17.425 16.243 -8.223 1.00 82.81 90 ASP A C 1
ATOM 695 O O . ASP A 1 90 ? 16.256 16.617 -8.377 1.00 82.81 90 ASP A O 1
ATOM 699 N N . ASP A 1 91 ? 18.084 16.421 -7.081 1.00 79.62 91 ASP A N 1
ATOM 700 C CA . ASP A 1 91 ? 17.505 17.039 -5.885 1.00 79.62 91 ASP A CA 1
ATOM 701 C C . ASP A 1 91 ? 17.209 18.541 -6.063 1.00 79.62 91 ASP A C 1
ATOM 703 O O . ASP A 1 91 ? 16.516 19.138 -5.243 1.00 79.62 91 ASP A O 1
ATOM 707 N N . ASN A 1 92 ? 17.692 19.166 -7.146 1.00 83.06 92 ASN A N 1
ATOM 708 C CA . ASN A 1 92 ? 17.434 20.576 -7.455 1.00 83.06 92 ASN A CA 1
ATOM 709 C C . ASN A 1 92 ? 16.130 20.777 -8.245 1.00 83.06 92 ASN A C 1
ATOM 711 O O . ASN A 1 92 ? 15.809 21.903 -8.630 1.00 83.06 92 ASN A O 1
ATOM 715 N N . GLY A 1 93 ? 15.395 19.696 -8.524 1.00 81.69 93 GLY A N 1
ATOM 716 C CA . GLY A 1 93 ? 14.169 19.735 -9.316 1.00 81.69 93 GLY A CA 1
ATOM 717 C C . GLY A 1 93 ? 14.420 19.845 -10.820 1.00 81.69 93 GLY A C 1
ATOM 718 O O . GLY A 1 93 ? 13.481 20.115 -11.573 1.00 81.69 93 GLY A O 1
ATOM 719 N N . ASN A 1 94 ? 15.656 19.633 -11.292 1.00 88.44 94 ASN A N 1
ATOM 720 C CA . ASN A 1 94 ? 15.905 19.535 -12.724 1.00 88.44 94 ASN A CA 1
ATOM 721 C C . ASN A 1 94 ? 15.258 18.266 -13.263 1.00 88.44 94 ASN A C 1
ATOM 723 O O . ASN A 1 94 ? 15.195 17.234 -12.596 1.00 88.44 94 ASN A O 1
ATOM 727 N N . THR A 1 95 ? 14.777 18.340 -14.499 1.00 91.62 95 THR A N 1
ATOM 728 C CA . THR A 1 95 ? 13.999 17.259 -15.109 1.00 91.62 95 THR A CA 1
ATOM 729 C C . THR A 1 95 ? 14.624 16.829 -16.420 1.00 91.62 95 THR A C 1
ATOM 731 O O . THR A 1 95 ? 15.139 17.653 -17.182 1.00 91.62 95 THR A O 1
ATOM 734 N N . LYS A 1 96 ? 14.547 15.534 -16.707 1.00 91.88 96 LYS A N 1
ATOM 735 C CA . LYS A 1 96 ? 15.057 14.930 -17.934 1.00 91.88 96 LYS A CA 1
ATOM 736 C C . LYS A 1 96 ? 14.016 13.966 -18.492 1.00 91.88 96 LYS A C 1
ATOM 738 O O . LYS A 1 96 ? 13.199 13.424 -17.754 1.00 91.88 96 LYS A O 1
ATOM 743 N N . LYS A 1 97 ? 13.994 13.791 -19.811 1.00 93.31 97 LYS A N 1
ATOM 744 C CA . LYS A 1 97 ? 13.078 12.843 -20.449 1.00 93.31 97 LYS A CA 1
ATOM 745 C C . LYS A 1 97 ? 13.461 11.412 -20.092 1.00 93.31 97 LYS A C 1
ATOM 747 O O . LYS A 1 97 ? 14.647 11.094 -20.065 1.00 93.31 97 LYS A O 1
ATOM 752 N N . ILE A 1 98 ? 12.466 10.550 -19.904 1.00 91.75 98 ILE A N 1
ATOM 753 C CA . ILE A 1 98 ? 12.638 9.131 -19.558 1.00 91.75 98 ILE A CA 1
ATOM 754 C C . ILE A 1 98 ? 13.638 8.437 -20.485 1.00 91.75 98 ILE A C 1
ATOM 756 O O . ILE A 1 98 ? 14.542 7.760 -20.005 1.00 91.75 98 ILE A O 1
ATOM 760 N N . ARG A 1 99 ? 13.527 8.646 -21.803 1.00 91.75 99 ARG A N 1
ATOM 761 C CA . ARG A 1 99 ? 14.437 8.017 -22.774 1.00 91.75 99 ARG A CA 1
ATOM 762 C C . ARG A 1 99 ? 15.876 8.490 -22.603 1.00 91.75 99 ARG A C 1
ATOM 764 O O . ARG A 1 99 ? 16.798 7.689 -22.689 1.00 91.75 99 ARG A O 1
ATOM 771 N N . ASP A 1 100 ? 16.073 9.779 -22.331 1.00 90.75 100 ASP A N 1
ATOM 772 C CA . ASP A 1 100 ? 17.414 10.330 -22.141 1.00 90.75 100 ASP A CA 1
ATOM 773 C C . ASP A 1 100 ? 18.020 9.881 -20.804 1.00 90.75 100 ASP A C 1
ATOM 775 O O . ASP A 1 100 ? 19.235 9.723 -20.719 1.00 90.75 100 ASP A O 1
ATOM 779 N N . ILE A 1 101 ? 17.202 9.697 -19.760 1.00 87.81 101 ILE A N 1
ATOM 780 C CA . ILE A 1 101 ? 17.632 9.096 -18.488 1.00 87.81 101 ILE A CA 1
ATOM 781 C C . ILE A 1 101 ? 18.061 7.650 -18.746 1.00 87.81 101 ILE A C 1
ATOM 783 O O . ILE A 1 101 ? 19.192 7.284 -18.451 1.00 87.81 101 ILE A O 1
ATOM 787 N N . TYR A 1 102 ? 17.189 6.847 -19.355 1.00 87.75 102 TYR A N 1
ATOM 788 C CA . TYR A 1 102 ? 17.450 5.435 -19.626 1.00 87.75 102 TYR A CA 1
ATOM 789 C C . TYR A 1 102 ? 18.729 5.222 -20.447 1.00 87.75 102 TYR A C 1
ATOM 791 O O . TYR A 1 102 ? 19.587 4.435 -20.048 1.00 87.75 102 TYR A O 1
ATOM 799 N N . ASN A 1 103 ? 18.890 5.965 -21.548 1.00 87.75 103 ASN A N 1
ATOM 800 C CA . ASN A 1 103 ? 20.059 5.864 -22.425 1.00 87.75 103 ASN A CA 1
ATOM 801 C C . ASN A 1 103 ? 21.369 6.231 -21.704 1.00 87.75 103 ASN A C 1
ATOM 803 O O . ASN A 1 103 ? 22.412 5.669 -22.022 1.00 87.75 103 ASN A O 1
ATOM 807 N N . GLU A 1 104 ? 21.338 7.178 -20.759 1.00 86.94 104 GLU A N 1
ATOM 808 C CA . GLU A 1 104 ? 22.530 7.577 -19.996 1.00 86.94 104 GLU A CA 1
ATOM 809 C C . GLU A 1 104 ? 23.002 6.470 -19.045 1.00 86.94 104 GLU A C 1
ATOM 811 O O . GLU A 1 104 ? 24.205 6.276 -18.892 1.00 86.94 104 GLU A O 1
ATOM 816 N N . PHE A 1 105 ? 22.077 5.713 -18.449 1.00 81.38 105 PHE A N 1
ATOM 817 C CA . PHE A 1 105 ? 22.423 4.645 -17.506 1.00 81.38 105 PHE A CA 1
ATOM 818 C C . PHE A 1 105 ? 22.787 3.322 -18.160 1.00 81.38 105 PHE A C 1
ATOM 820 O O . PHE A 1 105 ? 23.656 2.613 -17.657 1.00 81.38 105 PHE A O 1
ATOM 827 N N . THR A 1 106 ? 22.097 2.954 -19.236 1.00 83.94 106 THR A N 1
ATOM 828 C CA . THR A 1 106 ? 22.305 1.652 -19.881 1.00 83.94 106 THR A CA 1
ATOM 829 C C . THR A 1 106 ? 23.354 1.714 -20.982 1.00 83.94 106 THR A C 1
ATOM 831 O O . THR A 1 106 ? 23.991 0.708 -21.274 1.00 83.94 106 THR A O 1
ATOM 834 N N . GLY A 1 107 ? 23.546 2.882 -21.605 1.00 80.88 107 GLY A N 1
ATOM 835 C CA . GLY A 1 107 ? 24.296 3.004 -22.855 1.00 80.88 107 GLY A CA 1
ATOM 836 C C . GLY A 1 107 ? 23.558 2.427 -24.071 1.00 80.88 107 GLY A C 1
ATOM 837 O O . GLY A 1 107 ? 24.030 2.600 -25.196 1.00 80.88 107 GLY A O 1
ATOM 838 N N . ASP A 1 108 ? 22.390 1.807 -23.869 1.00 76.12 108 ASP A N 1
ATOM 839 C CA . ASP A 1 108 ? 21.583 1.175 -24.906 1.00 76.12 108 ASP A CA 1
ATOM 840 C C . ASP A 1 108 ? 20.513 2.145 -25.395 1.00 76.12 108 ASP A C 1
ATOM 842 O O . ASP A 1 108 ? 19.483 2.390 -24.762 1.00 76.12 108 ASP A O 1
ATOM 846 N N . SER A 1 109 ? 20.772 2.736 -26.561 1.00 73.50 109 SER A N 1
ATOM 847 C CA . SER A 1 109 ? 19.858 3.709 -27.138 1.00 73.50 109 SER A CA 1
ATOM 848 C C . SER A 1 109 ? 18.522 3.061 -27.501 1.00 73.50 109 SER A C 1
ATOM 850 O O . SER A 1 109 ? 18.470 2.201 -28.381 1.00 73.50 109 SER A O 1
ATOM 852 N N . ASN A 1 110 ? 17.438 3.584 -26.924 1.00 76.25 110 ASN A N 1
ATOM 853 C CA . ASN A 1 110 ? 16.058 3.322 -27.341 1.00 76.25 110 ASN A CA 1
ATOM 854 C C . ASN A 1 110 ? 15.526 1.897 -27.052 1.00 76.25 110 ASN A C 1
ATOM 856 O O . ASN A 1 110 ? 14.630 1.431 -27.760 1.00 76.25 110 ASN A O 1
ATOM 860 N N . ASP A 1 111 ? 16.018 1.227 -26.004 1.00 88.75 111 ASP A N 1
ATOM 861 C CA . ASP A 1 111 ? 15.449 -0.044 -25.531 1.00 88.75 111 ASP A CA 1
ATOM 862 C C . ASP A 1 111 ? 14.205 0.172 -24.644 1.00 88.75 111 ASP A C 1
ATOM 864 O O . ASP A 1 111 ? 14.253 0.212 -23.411 1.00 88.75 111 ASP A O 1
ATOM 868 N N . LYS A 1 112 ? 13.050 0.314 -25.306 1.00 92.19 112 LYS A N 1
ATOM 869 C CA . LYS A 1 112 ? 11.748 0.412 -24.632 1.00 92.19 112 LYS A CA 1
ATOM 870 C C . LYS A 1 112 ? 11.466 -0.815 -23.767 1.00 92.19 112 LYS A C 1
ATOM 872 O O . LYS A 1 112 ? 10.945 -0.664 -22.665 1.00 92.19 112 LYS A O 1
ATOM 877 N N . GLU A 1 113 ? 11.771 -2.010 -24.265 1.00 91.81 113 GLU A N 1
ATOM 878 C CA . GLU A 1 113 ? 11.447 -3.256 -23.569 1.00 91.81 113 GLU A CA 1
ATOM 879 C C . GLU A 1 113 ? 12.278 -3.399 -22.296 1.00 91.81 113 GLU A C 1
ATOM 881 O O . GLU A 1 113 ? 11.727 -3.740 -21.249 1.00 91.81 113 GLU A O 1
ATOM 886 N N . GLY A 1 114 ? 13.564 -3.054 -22.343 1.00 89.56 114 GLY A N 1
ATOM 887 C CA . GLY A 1 114 ? 14.409 -2.982 -21.158 1.00 89.56 114 GLY A CA 1
ATOM 888 C C . GLY A 1 114 ? 13.867 -1.999 -20.123 1.00 89.56 114 GLY A C 1
ATOM 889 O O . GLY A 1 114 ? 13.754 -2.352 -18.952 1.00 89.56 114 GLY A O 1
ATOM 890 N N . TYR A 1 115 ? 13.445 -0.796 -20.533 1.00 90.75 115 TYR A N 1
ATOM 891 C CA . TYR A 1 115 ? 12.814 0.171 -19.625 1.00 90.75 115 TYR A CA 1
ATOM 892 C C . TYR A 1 115 ? 11.507 -0.363 -19.018 1.00 90.75 115 TYR A C 1
ATOM 894 O O . TYR A 1 115 ? 11.329 -0.327 -17.798 1.00 90.75 115 TYR A O 1
ATOM 902 N N . VAL A 1 116 ? 10.586 -0.861 -19.845 1.00 92.50 116 VAL A N 1
ATOM 903 C CA . VAL A 1 116 ? 9.261 -1.342 -19.419 1.00 92.50 116 VAL A CA 1
ATOM 904 C C . VAL A 1 116 ? 9.378 -2.527 -18.455 1.00 92.50 116 VAL A C 1
ATOM 906 O O . VAL A 1 116 ? 8.591 -2.621 -17.515 1.00 92.50 116 VAL A O 1
ATOM 909 N N . ASN A 1 117 ? 10.386 -3.384 -18.632 1.00 89.94 117 ASN A N 1
ATOM 910 C CA . ASN A 1 117 ? 10.592 -4.590 -17.828 1.00 89.94 117 ASN A CA 1
ATOM 911 C C . ASN A 1 117 ? 11.604 -4.436 -16.678 1.00 89.94 117 ASN A C 1
ATOM 913 O O . ASN A 1 117 ? 11.900 -5.427 -16.013 1.00 89.94 117 ASN A O 1
ATOM 917 N N . ALA A 1 118 ? 12.107 -3.230 -16.396 1.00 87.44 118 ALA A N 1
ATOM 918 C CA . ALA A 1 118 ? 13.084 -2.962 -15.328 1.00 87.44 118 ALA A CA 1
ATOM 919 C C . ALA A 1 118 ? 12.510 -3.032 -13.892 1.00 87.44 118 ALA A C 1
ATOM 921 O O . ALA A 1 118 ? 12.887 -2.245 -13.024 1.00 87.44 118 ALA A O 1
ATOM 922 N N . TYR A 1 119 ? 11.547 -3.926 -13.657 1.00 87.12 119 TYR A N 1
ATOM 923 C CA . TYR A 1 119 ? 10.862 -4.120 -12.382 1.00 87.12 119 TYR A CA 1
ATOM 924 C C . TYR A 1 119 ? 10.685 -5.597 -12.084 1.00 87.12 119 TYR A C 1
ATOM 926 O O . TYR A 1 119 ? 10.467 -6.416 -12.980 1.00 87.12 119 TYR A O 1
ATOM 934 N N . GLY A 1 120 ? 10.693 -5.918 -10.796 1.00 88.38 120 GLY A N 1
ATOM 935 C CA . GLY A 1 120 ? 10.450 -7.261 -10.300 1.00 88.38 120 GLY A CA 1
ATOM 936 C C . GLY A 1 120 ? 9.435 -7.269 -9.186 1.00 88.38 120 GLY A C 1
ATOM 937 O O . GLY A 1 120 ? 9.394 -6.374 -8.347 1.00 88.38 120 GLY A O 1
ATOM 938 N N . TYR A 1 121 ? 8.642 -8.332 -9.150 1.00 91.56 121 TYR A N 1
ATOM 939 C CA . TYR A 1 121 ? 7.756 -8.555 -8.026 1.00 91.56 121 TYR A CA 1
ATOM 940 C C . TYR A 1 121 ? 8.568 -9.001 -6.801 1.00 91.56 121 TYR A C 1
ATOM 942 O O . TYR A 1 121 ? 9.269 -10.013 -6.859 1.00 91.56 121 TYR A O 1
ATOM 950 N N . SER A 1 122 ? 8.470 -8.265 -5.696 1.00 91.56 122 SER A N 1
ATOM 951 C CA . SER A 1 122 ? 9.095 -8.599 -4.416 1.00 91.56 122 SER A CA 1
ATOM 952 C C . SER A 1 122 ? 8.055 -9.164 -3.454 1.00 91.56 122 SER A C 1
ATOM 954 O O . SER A 1 122 ? 7.054 -8.529 -3.115 1.00 91.56 122 SER A O 1
ATOM 956 N N . LEU A 1 123 ? 8.322 -10.377 -2.974 1.00 91.00 123 LEU A N 1
ATOM 957 C CA . LEU A 1 123 ? 7.485 -11.047 -1.981 1.00 91.00 123 LEU A CA 1
ATOM 958 C C . LEU A 1 123 ? 7.657 -10.433 -0.581 1.00 91.00 123 LEU A C 1
ATOM 960 O O . LEU A 1 123 ? 6.764 -10.530 0.259 1.00 91.00 123 LEU A O 1
ATOM 964 N N . GLU A 1 124 ? 8.793 -9.793 -0.319 1.00 90.94 124 GLU A N 1
ATOM 965 C CA . GLU A 1 124 ? 9.047 -8.993 0.876 1.00 90.94 124 GLU A CA 1
ATOM 966 C C . GLU A 1 124 ? 8.156 -7.747 0.901 1.00 90.94 124 GLU A C 1
ATOM 968 O O . GLU A 1 124 ? 7.481 -7.489 1.900 1.00 90.94 124 GLU A O 1
ATOM 973 N N . LEU A 1 125 ? 8.084 -7.025 -0.222 1.00 92.19 125 LEU A N 1
ATOM 974 C CA . LEU A 1 125 ? 7.185 -5.884 -0.368 1.00 92.19 125 LEU A CA 1
ATOM 975 C C . LEU A 1 125 ? 5.712 -6.309 -0.352 1.00 92.19 125 LEU A C 1
ATOM 977 O O . LEU A 1 125 ? 4.906 -5.605 0.248 1.00 92.19 125 LEU A O 1
ATOM 981 N N . GLU A 1 126 ? 5.345 -7.469 -0.919 1.00 94.12 126 GLU A N 1
ATOM 982 C CA . GLU A 1 126 ? 3.985 -8.033 -0.793 1.00 94.12 126 GLU A CA 1
ATOM 983 C C . GLU A 1 126 ? 3.595 -8.228 0.679 1.00 94.12 126 GLU A C 1
ATOM 985 O O . GLU A 1 126 ? 2.486 -7.873 1.074 1.00 94.12 126 GLU A O 1
ATOM 990 N N . ARG A 1 127 ? 4.505 -8.732 1.522 1.00 93.56 127 ARG A N 1
ATOM 991 C CA . ARG A 1 127 ? 4.250 -8.909 2.963 1.00 93.56 127 ARG A CA 1
ATOM 992 C C . ARG A 1 127 ? 4.031 -7.580 3.677 1.00 93.56 127 ARG A C 1
ATOM 994 O O . ARG A 1 127 ? 3.090 -7.465 4.462 1.00 93.56 127 ARG A O 1
ATOM 1001 N N . LEU A 1 128 ? 4.866 -6.579 3.398 1.00 94.06 128 LEU A N 1
ATOM 1002 C CA . LEU A 1 128 ? 4.695 -5.233 3.954 1.00 94.06 128 LEU A CA 1
ATOM 1003 C C . LEU A 1 128 ? 3.382 -4.597 3.478 1.00 94.06 128 LEU A C 1
ATOM 1005 O O . LEU A 1 128 ? 2.624 -4.078 4.295 1.00 94.06 128 LEU A O 1
ATOM 1009 N N . ALA A 1 129 ? 3.078 -4.692 2.183 1.00 95.06 129 ALA A N 1
ATOM 1010 C CA . ALA A 1 129 ? 1.852 -4.169 1.593 1.00 95.06 129 ALA A CA 1
ATOM 1011 C C . ALA A 1 129 ? 0.600 -4.845 2.174 1.00 95.06 129 ALA A C 1
ATOM 1013 O O . ALA A 1 129 ? -0.344 -4.156 2.549 1.00 95.06 129 ALA A O 1
ATOM 1014 N N . LEU A 1 130 ? 0.605 -6.174 2.329 1.00 95.88 130 LEU A N 1
ATOM 1015 C CA . LEU A 1 130 ? -0.489 -6.926 2.953 1.00 95.88 130 LEU A CA 1
ATOM 1016 C C . LEU A 1 130 ? -0.711 -6.521 4.403 1.00 95.88 130 LEU A C 1
ATOM 1018 O O . LEU A 1 130 ? -1.844 -6.260 4.806 1.00 95.88 130 LEU A O 1
ATOM 1022 N N . GLN A 1 131 ? 0.364 -6.441 5.190 1.00 95.75 131 GLN A N 1
ATOM 1023 C CA . GLN A 1 131 ? 0.247 -6.002 6.574 1.00 95.75 131 GLN A CA 1
ATOM 1024 C C . GLN A 1 131 ? -0.267 -4.564 6.650 1.00 95.75 131 GLN A C 1
ATOM 1026 O O . GLN A 1 131 ? -1.098 -4.261 7.504 1.00 95.75 131 GLN A O 1
ATOM 1031 N N . ARG A 1 132 ? 0.182 -3.680 5.752 1.00 94.75 132 ARG A N 1
ATOM 1032 C CA . ARG A 1 132 ? -0.284 -2.295 5.731 1.00 94.75 132 ARG A CA 1
ATOM 1033 C C . ARG A 1 132 ? -1.751 -2.190 5.323 1.00 94.75 132 ARG A C 1
ATOM 1035 O O . ARG A 1 132 ? -2.491 -1.469 5.982 1.00 94.75 132 ARG A O 1
ATOM 1042 N N . ALA A 1 133 ? -2.187 -2.932 4.307 1.00 94.69 133 ALA A N 1
ATOM 1043 C CA . ALA A 1 133 ? -3.591 -3.011 3.909 1.00 94.69 133 ALA A CA 1
ATOM 1044 C C . ALA A 1 133 ? -4.471 -3.520 5.064 1.00 94.69 133 ALA A C 1
ATOM 1046 O O . ALA A 1 133 ? -5.529 -2.953 5.335 1.00 94.69 133 ALA A O 1
ATOM 1047 N N . TYR A 1 134 ? -3.994 -4.517 5.818 1.00 94.69 134 TYR A N 1
ATOM 1048 C CA . TYR A 1 134 ? -4.671 -4.990 7.025 1.00 94.69 134 TYR A CA 1
ATOM 1049 C C . TYR A 1 134 ? -4.771 -3.905 8.099 1.00 94.69 134 TYR A C 1
ATOM 1051 O O . TYR A 1 134 ? -5.861 -3.623 8.588 1.00 94.69 134 TYR A O 1
ATOM 1059 N N . GLU A 1 135 ? -3.660 -3.251 8.434 1.00 91.62 135 GLU A N 1
ATOM 1060 C CA . GLU A 1 135 ? -3.624 -2.156 9.407 1.00 91.62 135 GLU A CA 1
ATOM 1061 C C . GLU A 1 135 ? -4.578 -1.007 9.035 1.00 91.62 135 GLU A C 1
ATOM 1063 O O . GLU A 1 135 ? -5.319 -0.510 9.886 1.00 91.62 135 GLU A O 1
ATOM 1068 N N . LEU A 1 136 ? -4.618 -0.638 7.753 1.00 89.88 136 LEU A N 1
ATOM 1069 C CA . LEU A 1 136 ? -5.535 0.362 7.203 1.00 89.88 136 LEU A CA 1
ATOM 1070 C C . LEU A 1 136 ? -6.997 -0.084 7.263 1.00 89.88 136 LEU A C 1
ATOM 1072 O O . LEU A 1 136 ? -7.874 0.733 7.542 1.00 89.88 136 LEU A O 1
ATOM 1076 N N . SER A 1 137 ? -7.273 -1.375 7.072 1.00 89.50 137 SER A N 1
ATOM 1077 C CA . SER A 1 137 ? -8.631 -1.910 7.209 1.00 89.50 137 SER A CA 1
ATOM 1078 C C . SER A 1 137 ? -9.181 -1.744 8.632 1.00 89.50 137 SER A C 1
ATOM 1080 O O . SER A 1 137 ? -10.395 -1.677 8.810 1.00 89.50 137 SER A O 1
ATOM 1082 N N . LEU A 1 138 ? -8.308 -1.615 9.641 1.00 84.38 138 LEU A N 1
ATOM 1083 C CA . LEU A 1 138 ? -8.695 -1.404 11.037 1.00 84.38 138 LEU A CA 1
ATOM 1084 C C . LEU A 1 138 ? -8.905 0.079 11.361 1.00 84.38 138 LEU A C 1
ATOM 1086 O O . LEU A 1 138 ? -9.900 0.438 11.986 1.00 84.38 138 LEU A O 1
ATOM 1090 N N . THR A 1 139 ? -7.993 0.958 10.935 1.00 81.44 139 THR A N 1
ATOM 1091 C CA . THR A 1 139 ? -8.014 2.378 11.337 1.00 81.44 139 THR A CA 1
ATOM 1092 C C . THR A 1 139 ? -8.564 3.318 10.271 1.00 81.44 139 THR A C 1
ATOM 1094 O O . THR A 1 139 ? -9.237 4.290 10.596 1.00 81.44 139 THR A O 1
ATOM 1097 N N . GLY A 1 140 ? -8.308 3.041 8.990 1.00 77.94 140 GLY A N 1
ATOM 1098 C CA . GLY A 1 140 ? -8.450 4.003 7.888 1.00 77.94 140 GLY A CA 1
ATOM 1099 C C . GLY A 1 140 ? -7.422 5.140 7.920 1.00 77.94 140 GLY A C 1
ATOM 1100 O O . GLY A 1 140 ? -7.537 6.076 7.139 1.00 77.94 140 GLY A O 1
ATOM 1101 N N . ASP A 1 141 ? -6.444 5.091 8.829 1.00 72.62 141 ASP A N 1
ATOM 1102 C CA . ASP A 1 141 ? -5.428 6.131 8.973 1.00 72.62 141 ASP A CA 1
ATOM 1103 C C . ASP A 1 141 ? -4.211 5.808 8.109 1.00 72.62 141 ASP A C 1
ATOM 1105 O O . ASP A 1 141 ? -3.498 4.829 8.343 1.00 72.62 141 ASP A O 1
ATOM 1109 N N . SER A 1 142 ? -3.956 6.654 7.115 1.00 77.38 142 SER A N 1
ATOM 1110 C CA . SER A 1 142 ? -2.850 6.464 6.189 1.00 77.38 142 SER A CA 1
ATOM 1111 C C . SER A 1 142 ? -1.483 6.765 6.807 1.00 77.38 142 SER A C 1
ATOM 1113 O O . SER A 1 142 ? -0.491 6.202 6.368 1.00 77.38 142 SER A O 1
ATOM 1115 N N . GLN A 1 143 ? -1.386 7.617 7.822 1.00 82.25 143 GLN A N 1
ATOM 1116 C CA . GLN A 1 143 ? -0.100 8.052 8.379 1.00 82.25 143 GLN A CA 1
ATOM 1117 C C . GLN A 1 143 ? 0.312 7.239 9.611 1.00 82.25 143 GLN A C 1
ATOM 1119 O O . GLN A 1 143 ? 1.502 7.052 9.875 1.00 82.25 143 GLN A O 1
ATOM 1124 N N . GLU A 1 144 ? -0.668 6.721 10.347 1.00 83.50 144 GLU A N 1
ATOM 1125 C CA . GLU A 1 144 ? -0.449 5.961 11.572 1.00 83.50 144 GLU A CA 1
ATOM 1126 C C . GLU A 1 144 ? -0.749 4.462 11.375 1.00 83.50 144 GLU A C 1
ATOM 1128 O O . GLU A 1 144 ? -1.576 4.029 10.566 1.00 83.50 144 GLU A O 1
ATOM 1133 N N . ARG A 1 145 ? -0.040 3.630 12.130 1.00 84.88 145 ARG A N 1
ATOM 1134 C CA . ARG A 1 145 ? -0.378 2.227 12.378 1.00 84.88 145 ARG A CA 1
ATOM 1135 C C . ARG A 1 145 ? -1.462 2.159 13.467 1.00 84.88 145 ARG A C 1
ATOM 1137 O O . ARG A 1 145 ? -1.704 3.157 14.147 1.00 84.88 145 ARG A O 1
ATOM 1144 N N . PRO A 1 146 ? -2.110 1.001 13.699 1.00 82.50 146 PRO A N 1
ATOM 1145 C CA . PRO A 1 146 ? -3.149 0.864 14.724 1.00 82.50 146 PRO A CA 1
ATOM 1146 C C . PRO A 1 146 ? -2.714 1.209 16.150 1.00 82.50 146 PRO A C 1
ATOM 1148 O O . PRO A 1 146 ? -3.560 1.476 16.998 1.00 82.50 146 PRO A O 1
ATOM 1151 N N . ASP A 1 147 ? -1.409 1.222 16.411 1.00 74.69 147 ASP A N 1
ATOM 1152 C CA . ASP A 1 147 ? -0.818 1.626 17.684 1.00 74.69 147 ASP A CA 1
ATOM 1153 C C . ASP A 1 147 ? -0.465 3.124 17.787 1.00 74.69 147 ASP A C 1
ATOM 1155 O O . ASP A 1 147 ? 0.143 3.551 18.769 1.00 74.69 147 ASP A O 1
ATOM 1159 N N . GLY A 1 148 ? -0.800 3.928 16.772 1.00 73.00 148 GLY A N 1
ATOM 1160 C CA . GLY A 1 148 ? -0.466 5.352 16.696 1.00 73.00 148 GLY A CA 1
ATOM 1161 C C . GLY A 1 148 ? 0.991 5.649 16.331 1.00 73.00 148 GLY A C 1
ATOM 1162 O O . GLY A 1 148 ? 1.366 6.815 16.220 1.00 73.00 148 GLY A O 1
ATOM 1163 N N . THR A 1 149 ? 1.835 4.632 16.134 1.00 81.50 149 THR A N 1
ATOM 1164 C CA . THR A 1 149 ? 3.172 4.842 15.570 1.00 81.50 149 THR A CA 1
ATOM 1165 C C . THR A 1 149 ? 3.064 5.144 14.083 1.00 81.50 149 THR A C 1
ATOM 1167 O O . THR A 1 149 ? 2.078 4.798 13.435 1.00 81.50 149 THR A O 1
ATOM 1170 N N . ARG A 1 150 ? 4.075 5.795 13.507 1.00 84.94 150 ARG A N 1
ATOM 1171 C CA . ARG A 1 150 ? 4.046 6.066 12.070 1.00 84.94 150 ARG A CA 1
ATOM 1172 C C . ARG A 1 150 ? 4.175 4.775 11.258 1.00 84.94 150 AR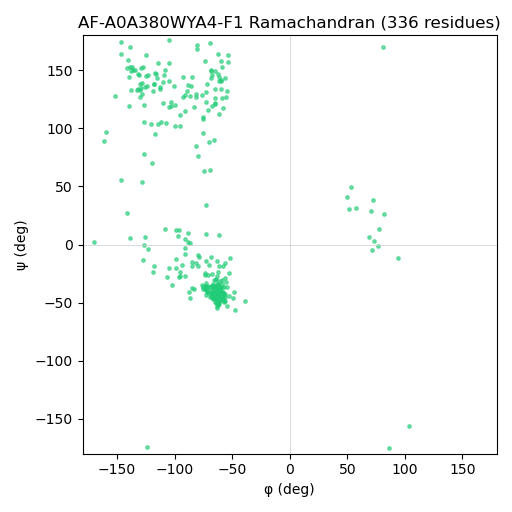G A C 1
ATOM 1174 O O . ARG A 1 150 ? 4.835 3.826 11.700 1.00 84.94 150 ARG A O 1
ATOM 1181 N N . TYR A 1 151 ? 3.586 4.747 10.063 1.00 86.00 151 TYR A N 1
ATOM 1182 C CA . TYR A 1 151 ? 3.637 3.581 9.171 1.00 86.00 151 TYR A CA 1
ATOM 1183 C C . TYR A 1 151 ? 5.072 3.138 8.835 1.00 86.00 151 TYR A C 1
ATOM 1185 O O . TYR A 1 151 ? 5.292 1.944 8.645 1.00 86.00 151 TYR A O 1
ATOM 1193 N N . GLU A 1 152 ? 6.059 4.048 8.832 1.00 88.81 152 GLU A N 1
ATOM 1194 C CA . GLU A 1 152 ? 7.465 3.727 8.534 1.00 88.81 152 GLU A CA 1
ATOM 1195 C C . GLU A 1 152 ? 8.081 2.760 9.555 1.00 88.81 152 GLU A C 1
ATOM 1197 O O . GLU A 1 152 ? 9.149 2.206 9.318 1.00 88.81 152 GLU A O 1
ATOM 1202 N N . THR A 1 153 ? 7.440 2.555 10.708 1.00 89.06 153 THR A N 1
ATOM 1203 C CA . THR A 1 153 ? 7.889 1.585 11.718 1.00 89.06 153 THR A CA 1
ATOM 1204 C C . THR A 1 153 ? 7.508 0.142 11.380 1.00 89.06 153 THR A C 1
ATOM 1206 O O . THR A 1 153 ? 7.951 -0.784 12.064 1.00 89.06 153 THR A O 1
ATOM 1209 N N . LEU A 1 154 ? 6.675 -0.076 10.354 1.00 91.19 154 LEU A N 1
ATOM 1210 C CA . LEU A 1 154 ? 6.388 -1.405 9.833 1.00 91.19 154 LEU A CA 1
ATOM 1211 C C . LEU A 1 154 ? 7.672 -1.999 9.241 1.00 91.19 154 LEU A C 1
ATOM 1213 O O . LEU A 1 154 ? 8.252 -1.425 8.323 1.00 91.19 154 LEU A O 1
ATOM 1217 N N . ASN A 1 155 ? 8.100 -3.149 9.767 1.00 90.62 155 ASN A N 1
ATOM 1218 C CA . ASN A 1 155 ? 9.376 -3.760 9.417 1.00 90.62 155 ASN A CA 1
ATOM 1219 C C . ASN A 1 155 ? 9.233 -5.250 9.086 1.00 90.62 155 ASN A C 1
ATOM 1221 O O . ASN A 1 155 ? 8.634 -6.021 9.843 1.00 90.62 155 ASN A O 1
ATOM 1225 N N . TYR A 1 156 ? 9.863 -5.654 7.988 1.00 89.75 156 TYR A N 1
ATOM 1226 C CA . TYR A 1 156 ? 10.133 -7.038 7.628 1.00 89.75 156 TYR A CA 1
ATOM 1227 C C . TYR A 1 156 ? 11.648 -7.217 7.499 1.00 89.75 156 TYR A C 1
ATOM 1229 O O . TYR A 1 156 ? 12.244 -6.802 6.511 1.00 89.75 156 TYR A O 1
ATOM 1237 N N . LYS A 1 157 ? 12.294 -7.838 8.494 1.00 86.38 157 LYS A N 1
ATOM 1238 C CA . LYS A 1 157 ? 13.736 -8.170 8.463 1.00 86.38 157 LYS A CA 1
ATOM 1239 C C . LYS A 1 157 ? 14.648 -6.995 8.057 1.00 86.38 157 LYS A C 1
ATOM 1241 O O . LYS A 1 157 ? 15.608 -7.188 7.318 1.00 86.38 157 LYS A O 1
ATOM 1246 N N . GLY A 1 158 ? 14.362 -5.787 8.543 1.00 84.25 158 GLY A N 1
ATOM 1247 C CA . GLY A 1 158 ? 15.132 -4.582 8.197 1.00 84.25 158 GLY A CA 1
ATOM 1248 C C . GLY A 1 158 ? 14.571 -3.762 7.029 1.00 84.25 158 GLY A C 1
ATOM 1249 O O . GLY A 1 158 ? 14.993 -2.624 6.867 1.00 84.25 158 GLY A O 1
ATOM 1250 N N . LEU A 1 159 ? 13.608 -4.295 6.270 1.00 86.81 159 LEU A N 1
ATOM 1251 C CA . LEU A 1 159 ? 12.907 -3.581 5.202 1.00 86.81 159 LEU A CA 1
ATOM 1252 C C . LEU A 1 159 ? 11.675 -2.850 5.750 1.00 86.81 159 LEU A C 1
ATOM 1254 O O . LEU A 1 159 ? 10.861 -3.461 6.448 1.00 86.81 159 LEU A O 1
ATOM 1258 N N . ASN A 1 160 ? 11.519 -1.573 5.393 1.00 88.19 160 ASN A N 1
ATOM 1259 C CA . ASN A 1 160 ? 10.406 -0.713 5.808 1.00 88.19 160 ASN A CA 1
ATOM 1260 C C . ASN A 1 160 ? 9.707 -0.110 4.583 1.00 88.19 160 ASN A C 1
ATOM 1262 O O . ASN A 1 160 ? 10.279 -0.052 3.499 1.00 88.19 160 ASN A O 1
ATOM 1266 N N . LEU A 1 161 ? 8.486 0.397 4.770 1.00 86.00 161 LEU A N 1
ATOM 1267 C CA . LEU A 1 161 ? 7.811 1.203 3.750 1.00 86.00 161 LEU A CA 1
ATOM 1268 C C . LEU A 1 161 ? 8.393 2.628 3.705 1.00 86.00 161 LEU A C 1
ATOM 1270 O O . LEU A 1 161 ? 8.462 3.295 4.738 1.00 86.00 161 LEU A O 1
ATOM 1274 N N . GLY A 1 162 ? 8.770 3.101 2.515 1.00 76.38 162 GLY A N 1
ATOM 1275 C CA . GLY A 1 162 ? 9.183 4.487 2.266 1.00 76.38 162 GLY A CA 1
ATOM 1276 C C . GLY A 1 162 ? 8.009 5.461 2.092 1.00 76.38 162 GLY A C 1
ATOM 1277 O O . GLY A 1 162 ? 6.855 5.049 1.987 1.00 76.38 162 GLY A O 1
ATOM 1278 N N . LEU A 1 163 ? 8.311 6.766 2.038 1.00 66.06 163 LEU A N 1
ATOM 1279 C CA . LEU A 1 163 ? 7.325 7.864 2.023 1.00 66.06 163 LEU A CA 1
ATOM 1280 C C . LEU A 1 163 ? 6.334 7.819 0.853 1.00 66.06 163 LEU A C 1
ATOM 1282 O O . LEU A 1 163 ? 5.185 8.232 0.999 1.00 66.06 163 LEU A O 1
ATOM 1286 N N . HIS A 1 164 ? 6.773 7.284 -0.282 1.00 68.56 164 HIS A N 1
ATOM 1287 C CA . HIS A 1 164 ? 5.970 7.140 -1.498 1.00 68.56 164 HIS A CA 1
ATOM 1288 C C . HIS A 1 164 ? 5.885 5.697 -1.990 1.00 68.56 164 HIS A C 1
ATOM 1290 O O . HIS A 1 164 ? 5.080 5.394 -2.871 1.00 68.56 164 HIS A O 1
ATOM 1296 N N . SER A 1 165 ? 6.607 4.796 -1.311 1.00 67.00 165 SER A N 1
ATOM 1297 C CA . SER A 1 165 ? 6.563 3.366 -1.557 1.00 67.00 165 SER A CA 1
ATOM 1298 C C . SER A 1 165 ? 5.146 2.841 -1.489 1.00 67.00 165 SER A C 1
ATOM 1300 O O . SER A 1 165 ? 4.844 1.956 -2.263 1.00 67.00 165 SER A O 1
ATOM 1302 N N . TRP A 1 166 ? 4.290 3.349 -0.597 1.00 72.44 166 TRP A N 1
ATOM 1303 C CA . TRP A 1 166 ? 2.947 2.818 -0.401 1.00 72.44 166 TRP A CA 1
ATOM 1304 C C . TRP A 1 166 ? 1.847 3.786 -0.830 1.00 72.44 166 TRP A C 1
ATOM 1306 O O . TRP A 1 166 ? 1.864 4.969 -0.495 1.00 72.44 166 TRP A O 1
ATOM 1316 N N . VAL A 1 167 ? 0.851 3.261 -1.540 1.00 69.88 167 VAL A N 1
ATOM 1317 C CA . VAL A 1 167 ? -0.353 4.009 -1.922 1.00 69.88 167 VAL A CA 1
ATOM 1318 C C . VAL A 1 167 ? -1.572 3.214 -1.521 1.00 69.88 167 VAL A C 1
ATOM 1320 O O . VAL A 1 167 ? -1.642 2.034 -1.847 1.00 69.88 167 VAL A O 1
ATOM 1323 N N . TYR A 1 168 ? -2.503 3.853 -0.818 1.00 77.25 168 TYR A N 1
ATOM 1324 C CA . TYR A 1 168 ? -3.747 3.232 -0.383 1.00 77.25 168 TYR A CA 1
ATOM 1325 C C . TYR A 1 168 ? -4.934 3.790 -1.166 1.00 77.25 168 TYR A C 1
ATOM 1327 O O . TYR A 1 168 ? -4.970 4.984 -1.464 1.00 77.25 168 TYR A O 1
ATOM 1335 N N . ASP A 1 169 ? -5.924 2.946 -1.428 1.00 73.69 169 ASP A N 1
ATOM 1336 C CA . ASP A 1 169 ? -7.289 3.397 -1.697 1.00 73.69 169 ASP A CA 1
ATOM 1337 C C . ASP A 1 169 ? -8.279 2.456 -0.999 1.00 73.69 169 ASP A C 1
ATOM 1339 O O . ASP A 1 169 ? -8.013 1.258 -0.848 1.00 73.69 169 ASP A O 1
ATOM 1343 N N . ASP A 1 170 ? -9.368 3.041 -0.507 1.00 76.56 170 ASP A N 1
ATOM 1344 C CA . ASP A 1 170 ? -10.442 2.369 0.226 1.00 76.56 170 ASP A CA 1
ATOM 1345 C C . ASP A 1 170 ? -11.692 2.354 -0.652 1.00 76.56 170 ASP A C 1
ATOM 1347 O O . ASP A 1 170 ? -12.176 3.405 -1.084 1.00 76.56 170 ASP A O 1
ATOM 1351 N N . TYR A 1 171 ? -12.201 1.157 -0.940 1.00 73.88 171 TYR A N 1
ATOM 1352 C CA . TYR A 1 171 ? -13.347 0.967 -1.822 1.00 73.88 171 TYR A CA 1
ATOM 1353 C C . TYR A 1 171 ? -14.511 0.339 -1.069 1.00 73.88 171 TYR A C 1
ATOM 1355 O O . TYR A 1 171 ? -14.363 -0.641 -0.343 1.00 73.88 171 TYR A O 1
ATOM 1363 N N . GLU A 1 172 ? -15.712 0.845 -1.344 1.00 67.12 172 GLU A N 1
ATOM 1364 C CA . GLU A 1 172 ? -16.957 0.221 -0.882 1.00 67.12 172 GLU A CA 1
ATOM 1365 C C . GLU A 1 172 ? -17.245 -1.118 -1.600 1.00 67.12 172 GLU A C 1
ATOM 1367 O O . GLU A 1 172 ? -18.051 -1.915 -1.125 1.00 67.12 172 GLU A O 1
ATOM 1372 N N . ASN A 1 173 ? -16.591 -1.375 -2.742 1.00 71.50 173 ASN A N 1
ATOM 1373 C CA . ASN A 1 173 ? -16.794 -2.547 -3.604 1.00 71.50 173 ASN A CA 1
ATOM 1374 C C . ASN A 1 173 ? -15.486 -3.327 -3.832 1.00 71.50 173 ASN A C 1
ATOM 1376 O O . ASN A 1 173 ? -14.457 -3.029 -3.228 1.00 71.50 173 ASN A O 1
ATOM 1380 N N . ASP A 1 174 ? -15.529 -4.351 -4.693 1.00 80.44 174 ASP A N 1
ATOM 1381 C CA . ASP A 1 174 ? -14.366 -5.173 -5.039 1.00 80.44 174 ASP A CA 1
ATOM 1382 C C . ASP A 1 174 ? -13.195 -4.335 -5.575 1.00 80.44 174 ASP A C 1
ATOM 1384 O O . ASP A 1 174 ? -13.371 -3.351 -6.294 1.00 80.44 174 ASP A O 1
ATOM 1388 N N . ILE A 1 175 ? -11.987 -4.759 -5.210 1.00 86.06 175 ILE A N 1
ATOM 1389 C CA . ILE A 1 175 ? -10.726 -4.093 -5.519 1.00 86.06 175 ILE A CA 1
ATOM 1390 C C . ILE A 1 175 ? -9.891 -5.009 -6.408 1.00 86.06 175 ILE A C 1
ATOM 1392 O O . ILE A 1 175 ? -9.975 -6.235 -6.312 1.00 86.06 175 ILE A O 1
ATOM 1396 N N . SER A 1 176 ? -9.113 -4.410 -7.299 1.00 90.81 176 SER A N 1
ATOM 1397 C CA . SER A 1 176 ? -8.212 -5.116 -8.206 1.00 90.81 176 SER A CA 1
ATOM 1398 C C . SER A 1 176 ? -6.967 -4.267 -8.467 1.00 90.81 176 SER A C 1
ATOM 1400 O O . SER A 1 176 ? -6.983 -3.061 -8.190 1.00 90.81 176 SER A O 1
ATOM 1402 N N . PRO A 1 177 ? -5.882 -4.861 -8.995 1.00 93.75 177 PRO A N 1
ATOM 1403 C CA . PRO A 1 177 ? -4.731 -4.100 -9.465 1.00 93.75 177 PRO A CA 1
ATOM 1404 C C . PRO A 1 177 ? -5.121 -2.995 -10.454 1.00 93.75 177 PRO A C 1
ATOM 1406 O O . PRO A 1 177 ? -4.689 -1.862 -10.286 1.00 93.75 177 PRO A O 1
ATOM 1409 N N . GLU A 1 178 ? -5.993 -3.285 -11.420 1.00 92.44 178 GLU A N 1
ATOM 1410 C CA . GLU A 1 178 ? -6.508 -2.325 -12.404 1.00 92.44 178 GLU A CA 1
ATOM 1411 C C . GLU A 1 178 ? -7.127 -1.101 -11.717 1.00 92.44 178 GLU A C 1
ATOM 1413 O O . GLU A 1 178 ? -6.733 0.034 -11.971 1.00 92.44 178 GLU A O 1
ATOM 1418 N N . ILE A 1 179 ? -8.054 -1.344 -10.784 1.00 91.12 179 ILE A N 1
ATOM 1419 C CA . ILE A 1 179 ? -8.773 -0.290 -10.060 1.00 91.12 179 ILE A CA 1
ATOM 1420 C C . ILE A 1 179 ? -7.809 0.570 -9.224 1.00 91.12 179 ILE A C 1
ATOM 1422 O O . ILE A 1 179 ? -7.956 1.798 -9.193 1.00 91.12 179 ILE A O 1
ATOM 1426 N N . LEU A 1 180 ? -6.812 -0.050 -8.577 1.00 91.19 180 LEU A N 1
ATOM 1427 C CA . LEU A 1 180 ? -5.794 0.679 -7.819 1.00 91.19 180 LEU A CA 1
ATOM 1428 C C . LEU A 1 180 ? -4.975 1.593 -8.742 1.00 91.19 180 LEU A C 1
ATOM 1430 O O . LEU A 1 180 ? -4.812 2.773 -8.444 1.00 91.19 180 LEU A O 1
ATOM 1434 N N . PHE A 1 181 ? -4.472 1.077 -9.864 1.00 92.25 181 PHE A N 1
ATOM 1435 C CA . PHE A 1 181 ? -3.667 1.872 -10.796 1.00 92.25 181 PHE A CA 1
ATOM 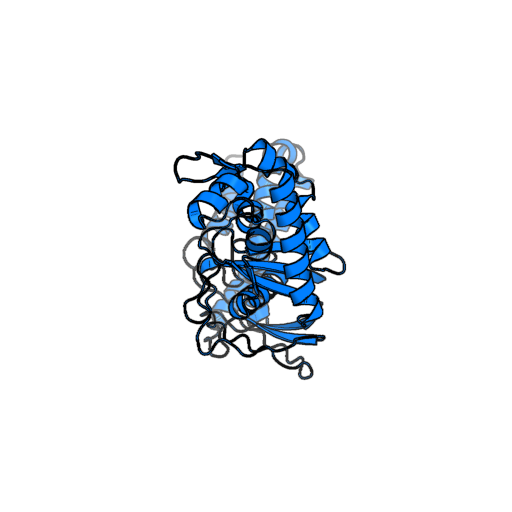1436 C C . PHE A 1 181 ? -4.482 3.002 -11.432 1.00 92.25 181 PHE A C 1
ATOM 1438 O O . PHE A 1 181 ? -4.028 4.148 -11.432 1.00 92.25 181 PHE A O 1
ATOM 1445 N N . ASP A 1 182 ? -5.705 2.723 -11.886 1.00 90.19 182 ASP A N 1
ATOM 1446 C CA . ASP A 1 182 ? -6.613 3.741 -12.422 1.00 90.19 182 ASP A CA 1
ATOM 1447 C C . ASP A 1 182 ? -6.907 4.834 -11.399 1.00 90.19 182 ASP A C 1
ATOM 1449 O O . ASP A 1 182 ? -6.976 6.017 -11.735 1.00 90.19 182 ASP A O 1
ATOM 1453 N N . THR A 1 183 ? -7.023 4.461 -10.129 1.00 87.00 183 THR A N 1
ATOM 1454 C CA . THR A 1 183 ? -7.188 5.431 -9.054 1.00 87.00 183 THR A CA 1
ATOM 1455 C C . THR A 1 183 ? -5.977 6.335 -8.931 1.00 87.00 183 THR A C 1
ATOM 1457 O O . THR A 1 183 ? -6.122 7.557 -8.942 1.00 87.00 183 THR A O 1
ATOM 1460 N N . ILE A 1 184 ? -4.786 5.752 -8.811 1.00 88.06 184 ILE A N 1
ATOM 1461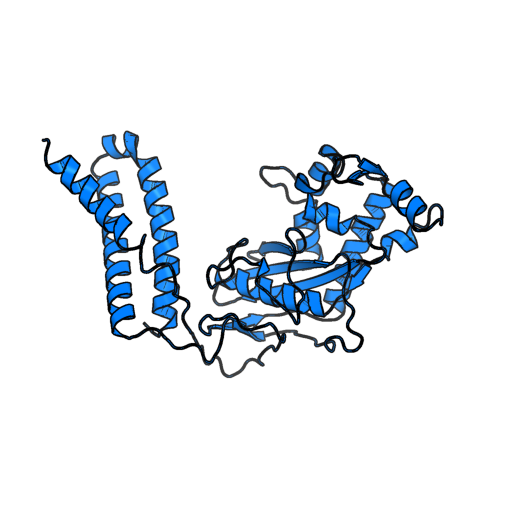 C CA . ILE A 1 184 ? -3.550 6.513 -8.608 1.00 88.06 184 ILE A CA 1
ATOM 1462 C C . ILE A 1 184 ? -3.318 7.478 -9.776 1.00 88.06 184 ILE A C 1
ATOM 1464 O O . ILE A 1 184 ? -2.903 8.622 -9.580 1.00 88.06 184 ILE A O 1
ATOM 1468 N N . LEU A 1 185 ? -3.599 7.024 -10.996 1.00 90.06 185 LEU A N 1
ATOM 1469 C CA . LEU A 1 185 ? -3.282 7.756 -12.214 1.00 90.06 185 LEU A CA 1
ATOM 1470 C C . LEU A 1 185 ? -4.381 8.733 -12.627 1.00 90.06 185 LEU A C 1
ATOM 1472 O O . LEU A 1 185 ? -4.069 9.838 -13.068 1.00 90.06 185 LEU A O 1
ATOM 1476 N N . TYR A 1 186 ? -5.650 8.346 -12.517 1.00 89.69 186 TYR A N 1
ATOM 1477 C CA . TYR A 1 186 ? -6.739 8.992 -13.256 1.00 89.69 186 TYR A CA 1
ATOM 1478 C C . TYR A 1 186 ? -7.920 9.450 -12.397 1.00 89.69 186 TYR A C 1
ATOM 1480 O O . TYR A 1 186 ? -8.719 10.251 -12.883 1.00 89.69 186 TYR A O 1
ATOM 1488 N N . LYS A 1 187 ? -8.041 9.021 -11.133 1.00 84.75 187 LYS A N 1
ATOM 1489 C CA . LYS A 1 187 ? -9.104 9.524 -10.245 1.00 84.75 187 LYS A CA 1
ATOM 1490 C C . LYS A 1 187 ? -8.851 10.996 -9.929 1.00 84.75 187 LYS A C 1
ATOM 1492 O O . LYS A 1 187 ? -7.830 11.359 -9.347 1.00 84.75 187 LYS A O 1
ATOM 1497 N N . ASP A 1 188 ? -9.795 11.848 -10.315 1.00 77.88 188 ASP A N 1
ATOM 1498 C CA . ASP A 1 188 ? -9.745 13.268 -9.984 1.00 77.88 188 ASP A CA 1
ATOM 1499 C C . ASP A 1 188 ? -10.019 13.461 -8.485 1.00 77.88 188 ASP A C 1
ATOM 1501 O O . ASP A 1 188 ? -11.106 13.176 -7.980 1.00 77.88 188 ASP A O 1
ATOM 1505 N N . ILE A 1 189 ? -9.016 13.970 -7.775 1.00 72.06 189 ILE A N 1
ATOM 1506 C CA . ILE A 1 189 ? -9.136 14.499 -6.411 1.00 72.06 189 ILE A CA 1
ATOM 1507 C C . ILE A 1 189 ? -9.091 16.034 -6.455 1.00 72.06 189 ILE A C 1
ATOM 1509 O O . ILE A 1 189 ? -8.868 16.612 -7.516 1.00 72.06 189 ILE A O 1
ATOM 1513 N N . GLU A 1 190 ? -9.257 16.733 -5.324 1.00 66.19 190 GLU A N 1
ATOM 1514 C CA . GLU A 1 190 ? -9.213 18.216 -5.281 1.00 66.19 190 GLU A CA 1
ATOM 1515 C C . GLU A 1 190 ? -7.946 18.816 -5.926 1.00 66.19 190 GLU A C 1
ATOM 1517 O O . GLU A 1 190 ? -7.962 19.948 -6.402 1.00 66.19 190 GLU A O 1
ATOM 1522 N N . SER A 1 191 ? -6.858 18.042 -5.979 1.00 61.94 191 SER A N 1
ATOM 1523 C CA . SER A 1 191 ? -5.585 18.417 -6.609 1.00 61.94 191 SER A CA 1
ATOM 1524 C C . SER A 1 191 ? -5.395 17.919 -8.055 1.00 61.94 191 SER A C 1
ATOM 1526 O O . SER A 1 191 ? -4.285 17.999 -8.577 1.00 61.94 191 SER A O 1
ATOM 1528 N N . GLY A 1 192 ? -6.461 17.427 -8.698 1.00 71.44 192 GLY A N 1
ATOM 1529 C CA . GLY A 1 192 ? -6.456 16.816 -10.033 1.00 71.44 192 GLY A CA 1
ATOM 1530 C C . GLY A 1 192 ? -6.004 15.352 -10.034 1.00 71.44 192 GLY A C 1
ATOM 1531 O O . GLY A 1 192 ? -5.526 14.842 -9.020 1.00 71.44 192 GLY A O 1
ATOM 1532 N N . ASN A 1 193 ? -6.166 14.661 -11.167 1.00 85.38 193 ASN A N 1
ATOM 1533 C CA . ASN A 1 193 ? -5.652 13.299 -11.318 1.00 85.38 193 ASN A CA 1
ATOM 1534 C C . ASN A 1 193 ? -4.113 13.226 -11.345 1.00 85.38 193 ASN A C 1
ATOM 1536 O O . ASN A 1 193 ? -3.432 14.148 -11.807 1.00 85.38 193 ASN A O 1
ATOM 1540 N N . GLY A 1 194 ? -3.569 12.109 -10.849 1.00 86.12 194 GLY A N 1
ATOM 1541 C CA . GLY A 1 194 ? -2.132 11.924 -10.636 1.00 86.12 194 GLY A CA 1
ATOM 1542 C C . GLY A 1 194 ? -1.293 12.031 -11.910 1.00 86.12 194 GLY A C 1
ATOM 1543 O O . GLY A 1 194 ? -0.257 12.692 -11.902 1.00 86.12 194 GLY A O 1
ATOM 1544 N N . TYR A 1 195 ? -1.750 11.448 -13.019 1.00 90.06 195 TYR A N 1
ATOM 1545 C CA . TYR A 1 195 ? -1.029 11.446 -14.295 1.00 90.06 195 TYR A CA 1
ATOM 1546 C C . TYR A 1 195 ? -0.968 12.842 -14.927 1.00 90.06 195 TYR A C 1
ATOM 1548 O O . TYR A 1 195 ? 0.087 13.296 -15.370 1.00 90.06 195 TYR A O 1
ATOM 1556 N N . LYS A 1 196 ? -2.086 13.573 -14.924 1.00 90.44 196 LYS A N 1
ATOM 1557 C CA . LYS A 1 196 ? -2.142 14.961 -15.394 1.00 90.44 196 LYS A CA 1
ATOM 1558 C C . LYS A 1 196 ? -1.281 15.860 -14.520 1.00 90.44 196 LYS A C 1
ATOM 1560 O O . LYS A 1 196 ? -0.481 16.618 -15.059 1.00 90.44 196 LYS A O 1
ATOM 1565 N N . ARG A 1 197 ? -1.392 15.736 -13.194 1.00 89.06 197 ARG A N 1
ATOM 1566 C CA . ARG A 1 197 ? -0.561 16.486 -12.246 1.00 89.06 197 ARG A CA 1
ATOM 1567 C C . ARG A 1 197 ? 0.921 16.216 -12.486 1.00 89.06 197 ARG A C 1
ATOM 1569 O O . ARG A 1 197 ? 1.693 17.162 -12.503 1.00 89.06 197 ARG A O 1
ATOM 1576 N N . PHE A 1 198 ? 1.305 14.968 -12.749 1.00 91.25 198 PHE A N 1
ATOM 1577 C CA . PHE A 1 198 ? 2.681 14.597 -13.089 1.00 91.25 198 PHE A CA 1
ATOM 1578 C C . PHE A 1 198 ? 3.182 15.325 -14.342 1.00 91.25 198 PHE A C 1
ATOM 1580 O O . PHE A 1 198 ? 4.281 15.877 -14.339 1.00 91.25 198 PHE A O 1
ATOM 1587 N N . ILE A 1 199 ? 2.366 15.400 -15.396 1.00 91.56 199 ILE A N 1
ATOM 1588 C CA . ILE A 1 199 ? 2.708 16.149 -16.614 1.00 91.56 199 ILE A CA 1
ATOM 1589 C C . ILE A 1 199 ? 2.801 17.658 -16.329 1.00 91.56 199 ILE A C 1
ATOM 1591 O O . ILE A 1 199 ? 3.762 18.306 -16.745 1.00 91.56 199 ILE A O 1
ATOM 1595 N N . GLU A 1 200 ? 1.829 18.221 -15.608 1.00 90.81 200 GLU A N 1
ATOM 1596 C CA . GLU A 1 200 ? 1.745 19.657 -15.300 1.00 90.81 200 GLU A CA 1
ATOM 1597 C C . GLU A 1 200 ? 2.872 20.136 -14.375 1.00 90.81 200 GLU A C 1
ATOM 1599 O O . GLU A 1 200 ? 3.373 21.249 -14.545 1.00 90.81 200 GLU A O 1
ATOM 1604 N N . THR A 1 201 ? 3.321 19.293 -13.441 1.00 90.00 201 THR A N 1
ATOM 1605 C CA . THR A 1 201 ? 4.478 19.560 -12.570 1.00 90.00 201 THR A CA 1
ATOM 1606 C C . THR A 1 201 ? 5.797 19.098 -13.179 1.00 90.00 201 THR A C 1
ATOM 1608 O O . THR A 1 201 ? 6.830 19.113 -12.507 1.00 90.00 201 THR A O 1
ATOM 1611 N N . ASN A 1 202 ? 5.785 18.722 -14.463 1.00 89.31 202 ASN A N 1
ATOM 1612 C CA . ASN A 1 202 ? 6.967 18.345 -15.226 1.00 89.31 202 ASN A CA 1
ATOM 1613 C C . ASN A 1 202 ? 7.750 17.170 -14.591 1.00 89.31 202 ASN A C 1
ATOM 1615 O O . ASN A 1 202 ? 8.970 17.092 -14.725 1.00 89.31 202 ASN A O 1
ATOM 1619 N N . GLY A 1 203 ? 7.048 16.263 -13.904 1.00 86.56 203 GLY A N 1
ATOM 1620 C CA . GLY A 1 203 ? 7.603 15.068 -13.265 1.00 86.56 203 GLY A CA 1
ATOM 1621 C C . GLY A 1 203 ? 8.237 15.291 -11.889 1.00 86.56 203 GLY A C 1
ATOM 1622 O O . GLY A 1 203 ? 9.148 14.549 -11.523 1.00 86.56 203 GLY A O 1
ATOM 1623 N N . SER A 1 204 ? 7.807 16.317 -11.146 1.00 85.75 204 SER A N 1
ATOM 1624 C CA . SER A 1 204 ? 8.298 16.629 -9.792 1.00 85.75 204 SER A CA 1
ATOM 1625 C C . SER A 1 204 ? 7.954 15.532 -8.773 1.00 85.75 204 SER A C 1
ATOM 1627 O O . SER A 1 204 ? 6.779 15.213 -8.567 1.00 85.75 204 SER A O 1
ATOM 1629 N N . TYR A 1 205 ? 8.965 15.017 -8.067 1.00 80.56 205 TYR A N 1
ATOM 1630 C CA . TYR A 1 205 ? 8.816 13.944 -7.078 1.00 80.56 205 TYR A CA 1
ATOM 1631 C C . TYR A 1 205 ? 7.963 14.359 -5.878 1.00 80.56 205 TYR A C 1
ATOM 1633 O O . TYR A 1 205 ? 6.978 13.694 -5.567 1.00 80.56 205 TYR A O 1
ATOM 1641 N N . GLU A 1 206 ? 8.264 15.505 -5.257 1.00 76.31 206 GLU A N 1
ATOM 1642 C CA . GLU A 1 206 ? 7.546 15.985 -4.061 1.00 76.31 206 GLU A CA 1
ATOM 1643 C C . GLU A 1 206 ? 6.034 16.086 -4.282 1.00 76.31 206 GLU A C 1
ATOM 1645 O O . GLU A 1 206 ? 5.228 15.881 -3.373 1.00 76.31 206 GLU A O 1
ATOM 1650 N N . THR A 1 207 ? 5.636 16.400 -5.516 1.00 70.12 207 THR A N 1
ATOM 1651 C CA . THR A 1 207 ? 4.232 16.536 -5.875 1.00 70.12 207 THR A CA 1
ATOM 1652 C C . THR A 1 207 ? 3.638 15.253 -6.438 1.00 70.12 207 THR A C 1
ATOM 1654 O O . THR A 1 207 ? 2.421 15.150 -6.456 1.00 70.12 207 THR A O 1
ATOM 1657 N N . THR A 1 208 ? 4.404 14.269 -6.898 1.00 77.12 208 THR A N 1
ATOM 1658 C CA . THR A 1 208 ? 3.827 13.109 -7.602 1.00 77.12 208 THR A CA 1
ATOM 1659 C C . THR A 1 208 ? 4.489 11.780 -7.273 1.00 77.12 208 THR A C 1
ATOM 1661 O O . THR A 1 208 ? 4.413 10.860 -8.080 1.00 77.12 208 THR A O 1
ATOM 1664 N N . GLY A 1 209 ? 5.070 11.659 -6.074 1.00 80.06 209 GLY A N 1
ATOM 1665 C CA . GLY A 1 209 ? 5.892 10.527 -5.630 1.00 80.06 209 GLY A CA 1
ATOM 1666 C C . GLY A 1 209 ? 5.404 9.152 -6.083 1.00 80.06 209 GLY A C 1
ATOM 1667 O O . GLY A 1 209 ? 6.156 8.421 -6.701 1.00 80.06 209 GLY A O 1
ATOM 1668 N N . SER A 1 210 ? 4.119 8.836 -5.920 1.00 83.62 210 SER A N 1
ATOM 1669 C CA . SER A 1 210 ? 3.561 7.544 -6.345 1.00 83.62 210 SER A CA 1
ATOM 1670 C C . SER A 1 210 ? 3.604 7.282 -7.856 1.00 83.62 210 SER A C 1
ATOM 1672 O O . SER A 1 210 ? 3.876 6.164 -8.278 1.00 83.62 210 SER A O 1
ATOM 1674 N N . VAL A 1 211 ? 3.320 8.296 -8.682 1.00 89.44 211 VAL A N 1
ATOM 1675 C CA . VAL A 1 211 ? 3.422 8.193 -10.151 1.00 89.44 211 VAL A CA 1
ATOM 1676 C C . VAL A 1 211 ? 4.891 8.238 -10.568 1.00 89.44 211 VAL A C 1
ATOM 1678 O O . VAL A 1 211 ? 5.297 7.524 -11.478 1.00 89.44 211 VAL A O 1
ATOM 1681 N N . TYR A 1 212 ? 5.702 9.039 -9.877 1.00 88.75 212 TYR A N 1
ATOM 1682 C CA . TYR A 1 212 ? 7.144 9.089 -10.078 1.00 88.75 212 TYR A CA 1
ATOM 1683 C C . TYR A 1 212 ? 7.790 7.713 -9.850 1.00 88.75 212 TYR A C 1
ATOM 1685 O O . TYR A 1 212 ? 8.508 7.242 -10.729 1.00 88.75 212 TYR A O 1
ATOM 1693 N N . ASP A 1 213 ? 7.450 7.021 -8.762 1.00 88.06 213 ASP A N 1
ATOM 1694 C CA . ASP A 1 213 ? 7.963 5.687 -8.424 1.00 88.06 213 ASP A CA 1
ATOM 1695 C C . ASP A 1 213 ? 7.548 4.615 -9.448 1.00 88.06 213 ASP A C 1
ATOM 1697 O O . ASP A 1 213 ? 8.313 3.693 -9.703 1.00 88.06 213 ASP A O 1
ATOM 1701 N N . MET A 1 214 ? 6.391 4.753 -10.113 1.00 90.00 214 MET A N 1
ATOM 1702 C CA . MET A 1 214 ? 5.983 3.872 -11.227 1.00 90.00 214 MET A CA 1
ATOM 1703 C C . MET A 1 214 ? 6.803 4.090 -12.511 1.00 90.00 214 MET A C 1
ATOM 1705 O O . MET A 1 214 ? 6.892 3.214 -13.380 1.00 90.00 214 MET A O 1
ATOM 1709 N N . LEU A 1 215 ? 7.354 5.291 -12.684 1.00 90.62 215 LEU A N 1
ATOM 1710 C CA . LEU A 1 215 ? 8.012 5.725 -13.916 1.00 90.62 215 LEU A CA 1
ATOM 1711 C C . LEU A 1 215 ? 9.532 5.752 -13.801 1.00 90.62 215 LEU A C 1
ATOM 1713 O O . LEU A 1 215 ? 10.220 5.670 -14.827 1.00 90.62 215 LEU A O 1
ATOM 1717 N N . MET A 1 216 ? 10.063 5.805 -12.583 1.00 83.94 216 MET A N 1
ATOM 1718 C CA . MET A 1 216 ? 11.496 5.819 -12.338 1.00 83.94 216 MET A CA 1
ATOM 1719 C C . MET A 1 216 ? 12.173 4.579 -12.926 1.00 83.94 216 MET A C 1
ATOM 1721 O O . MET A 1 216 ? 11.564 3.525 -13.137 1.00 83.94 216 MET A O 1
ATOM 1725 N N . PHE A 1 217 ? 13.446 4.737 -13.260 1.00 71.31 217 PHE A N 1
ATOM 1726 C CA . PHE A 1 217 ? 14.314 3.681 -13.781 1.00 71.31 217 PHE A CA 1
ATOM 1727 C C . PHE A 1 217 ? 15.593 3.547 -12.938 1.00 71.31 217 PHE A C 1
ATOM 1729 O O . PHE A 1 217 ? 16.520 2.837 -13.320 1.00 71.31 217 PHE A O 1
ATOM 1736 N N . GLN A 1 218 ? 15.681 4.273 -11.821 1.00 65.38 218 GLN A N 1
ATOM 1737 C CA . GLN A 1 218 ? 16.851 4.249 -10.960 1.00 65.38 218 GLN A CA 1
ATOM 1738 C C . GLN A 1 218 ? 16.491 3.875 -9.525 1.00 65.38 218 GLN A C 1
ATOM 1740 O O . GLN A 1 218 ? 15.534 4.437 -9.003 1.00 65.38 218 GLN A O 1
ATOM 1745 N N . PRO A 1 219 ? 17.292 2.990 -8.902 1.00 58.50 219 PRO A N 1
ATOM 1746 C CA . PRO A 1 219 ? 18.398 2.243 -9.510 1.00 58.50 219 PRO A CA 1
ATOM 1747 C C . PRO A 1 219 ? 17.874 1.189 -10.513 1.00 58.50 219 PRO A C 1
ATOM 1749 O O . PRO A 1 219 ? 16.669 1.048 -10.712 1.00 58.50 219 PRO A O 1
ATOM 1752 N N . THR A 1 220 ? 18.794 0.531 -11.227 1.00 63.25 220 THR A N 1
ATOM 1753 C CA . THR A 1 220 ? 18.594 -0.253 -12.471 1.00 63.25 220 THR A CA 1
ATOM 1754 C C . THR A 1 220 ? 17.493 -1.319 -12.452 1.00 63.25 220 THR A C 1
ATOM 1756 O O . THR A 1 220 ? 17.144 -1.848 -13.509 1.00 63.25 220 THR A O 1
ATOM 1759 N N . PHE A 1 221 ? 16.948 -1.649 -11.285 1.00 71.62 221 PHE A N 1
ATOM 1760 C CA . PHE A 1 221 ? 15.828 -2.556 -11.130 1.00 71.62 221 PHE A CA 1
ATOM 1761 C C . PHE A 1 221 ? 15.032 -2.203 -9.876 1.00 71.62 221 PHE A C 1
ATOM 1763 O O . PHE A 1 221 ? 15.610 -2.146 -8.795 1.00 71.62 221 PHE A O 1
ATOM 1770 N N . MET A 1 222 ? 13.717 -2.023 -10.004 1.00 82.62 222 MET A N 1
ATOM 1771 C CA . MET A 1 222 ? 12.870 -1.651 -8.867 1.00 82.62 222 MET A CA 1
ATOM 1772 C C . MET A 1 222 ? 11.950 -2.785 -8.428 1.00 82.62 222 MET A C 1
ATOM 1774 O O . MET A 1 222 ? 11.386 -3.528 -9.238 1.00 82.62 222 MET A O 1
ATOM 1778 N N . GLY A 1 223 ? 11.810 -2.932 -7.116 1.00 87.75 223 GLY A N 1
ATOM 1779 C CA . GLY A 1 223 ? 10.934 -3.918 -6.507 1.00 87.75 223 GLY A CA 1
ATOM 1780 C C . GLY A 1 223 ? 9.526 -3.365 -6.382 1.00 87.75 223 GLY A C 1
ATOM 1781 O O . GLY A 1 223 ? 9.343 -2.231 -5.950 1.00 87.75 223 GLY A O 1
ATOM 1782 N N . VAL A 1 224 ? 8.529 -4.184 -6.708 1.00 91.31 224 VAL A N 1
ATOM 1783 C CA . VAL A 1 224 ? 7.120 -3.876 -6.454 1.00 91.31 224 VAL A CA 1
ATOM 1784 C C . VAL A 1 224 ? 6.455 -5.001 -5.671 1.00 91.31 224 VAL A C 1
ATOM 1786 O O . VAL A 1 224 ? 6.636 -6.176 -5.980 1.00 91.31 224 VAL A O 1
ATOM 1789 N N . GLY A 1 225 ? 5.677 -4.656 -4.653 1.00 93.31 225 GLY A N 1
ATOM 1790 C CA . GLY A 1 225 ? 4.823 -5.587 -3.920 1.00 93.31 225 GLY A CA 1
ATOM 1791 C C . GLY A 1 225 ? 3.395 -5.077 -3.852 1.00 93.31 225 GLY A C 1
ATOM 1792 O O . GLY A 1 225 ? 3.159 -3.876 -3.903 1.00 93.31 225 GLY A O 1
ATOM 1793 N N . TYR A 1 226 ? 2.428 -5.980 -3.737 1.00 95.00 226 TYR A N 1
ATOM 1794 C CA . TYR A 1 226 ? 1.016 -5.616 -3.686 1.00 95.00 226 TYR A CA 1
ATOM 1795 C C . TYR A 1 226 ? 0.272 -6.427 -2.629 1.00 95.00 226 TYR A C 1
ATOM 1797 O O . TYR A 1 226 ? 0.378 -7.651 -2.573 1.00 95.00 226 TYR A O 1
ATOM 1805 N N . GLY A 1 227 ? -0.523 -5.747 -1.813 1.00 94.88 227 GLY A N 1
ATOM 1806 C CA . GLY A 1 227 ? -1.385 -6.357 -0.812 1.00 94.88 227 GLY A CA 1
ATOM 1807 C C . GLY A 1 227 ? -2.802 -5.834 -0.946 1.00 94.88 227 GLY A C 1
ATOM 1808 O O . GLY A 1 227 ? -2.992 -4.630 -1.063 1.00 94.88 227 GLY A O 1
ATOM 1809 N N . GLN A 1 228 ? -3.789 -6.725 -0.900 1.00 94.25 228 GLN A N 1
ATOM 1810 C CA . GLN A 1 228 ? -5.196 -6.341 -0.823 1.00 94.25 228 GLN A CA 1
ATOM 1811 C C . GLN A 1 228 ? -5.884 -7.099 0.303 1.00 94.25 228 GLN A C 1
ATOM 1813 O O . GLN A 1 228 ? -5.630 -8.287 0.501 1.00 94.25 228 GLN A O 1
ATOM 1818 N N . VAL A 1 229 ? -6.721 -6.394 1.053 1.00 94.25 229 VAL A N 1
ATOM 1819 C CA . VAL A 1 229 ? -7.405 -6.907 2.234 1.00 94.25 229 VAL A CA 1
ATOM 1820 C C . VAL A 1 229 ? -8.831 -6.385 2.237 1.00 94.25 229 VAL A C 1
ATOM 1822 O O . VAL A 1 229 ? -9.056 -5.180 2.350 1.00 94.25 229 VAL A O 1
ATOM 1825 N N . LYS A 1 230 ? -9.791 -7.308 2.201 1.00 92.94 230 LYS A N 1
ATOM 1826 C CA . LYS A 1 230 ? -11.194 -7.018 2.488 1.00 92.94 230 LYS A CA 1
ATOM 1827 C C . LYS A 1 230 ? -11.496 -7.436 3.916 1.00 92.94 230 LYS A C 1
ATOM 1829 O O . LYS A 1 230 ? -11.350 -8.608 4.257 1.00 92.94 230 LYS A O 1
ATOM 1834 N N . ASN A 1 231 ? -11.912 -6.489 4.746 1.00 91.19 231 ASN A N 1
ATOM 1835 C CA . ASN A 1 231 ? -12.240 -6.730 6.144 1.00 91.19 231 ASN A CA 1
ATOM 1836 C C . ASN A 1 231 ? -13.763 -6.655 6.346 1.00 91.19 231 ASN A C 1
ATOM 1838 O O . ASN A 1 231 ? -14.322 -5.557 6.358 1.00 91.19 231 ASN A O 1
ATOM 1842 N N . PRO A 1 232 ? -14.457 -7.798 6.515 1.00 86.06 232 PRO A N 1
ATOM 1843 C CA . PRO A 1 232 ? -15.905 -7.818 6.705 1.00 86.06 232 PRO A CA 1
ATOM 1844 C C . PRO A 1 232 ? -16.371 -7.119 7.987 1.00 86.06 232 PRO A C 1
ATOM 1846 O O . PRO A 1 232 ? -17.496 -6.629 8.025 1.00 86.06 232 PRO A O 1
ATOM 1849 N N . GLU A 1 233 ? -15.535 -7.063 9.030 1.00 84.25 233 GLU A N 1
ATOM 1850 C CA . GLU A 1 233 ? -15.899 -6.441 10.309 1.00 84.25 233 GLU A CA 1
ATOM 1851 C C . GLU A 1 233 ? -15.964 -4.915 10.204 1.00 84.25 233 GLU A C 1
ATOM 1853 O O . GLU A 1 233 ? -16.821 -4.287 10.825 1.00 84.25 233 GLU A O 1
ATOM 1858 N N . THR A 1 234 ? -15.076 -4.313 9.407 1.00 82.94 234 THR A N 1
ATOM 1859 C CA . THR A 1 234 ? -15.040 -2.858 9.192 1.00 82.94 234 THR A CA 1
ATOM 1860 C C . THR A 1 234 ? -15.718 -2.421 7.896 1.00 82.94 234 THR A C 1
ATOM 1862 O O . THR A 1 234 ? -15.958 -1.230 7.712 1.00 82.94 234 THR A O 1
ATOM 1865 N N . GLY A 1 235 ? -16.033 -3.366 7.004 1.00 84.69 235 GLY A N 1
ATOM 1866 C CA . GLY A 1 235 ? -16.593 -3.113 5.676 1.00 84.69 235 GLY A CA 1
ATOM 1867 C C . GLY A 1 235 ? -15.590 -2.544 4.669 1.00 84.69 235 GLY A C 1
ATOM 1868 O O . GLY A 1 235 ? -15.982 -2.246 3.546 1.00 84.69 235 GLY A O 1
ATOM 1869 N N . LYS A 1 236 ? -14.316 -2.391 5.052 1.00 86.56 236 LYS A N 1
ATOM 1870 C CA . LYS A 1 236 ? -13.285 -1.764 4.218 1.00 86.56 236 LYS A CA 1
ATOM 1871 C C . LYS A 1 236 ? -12.647 -2.753 3.261 1.00 86.56 236 LYS A C 1
ATOM 1873 O O . LYS A 1 236 ? -12.379 -3.902 3.627 1.00 86.56 236 LYS A O 1
ATOM 1878 N N . ASN A 1 237 ? -12.328 -2.270 2.068 1.00 91.69 237 ASN A N 1
ATOM 1879 C CA . ASN A 1 237 ? -11.573 -3.013 1.075 1.00 91.69 237 ASN A CA 1
ATOM 1880 C C . ASN A 1 237 ? -10.370 -2.186 0.629 1.00 91.69 237 ASN A C 1
ATOM 1882 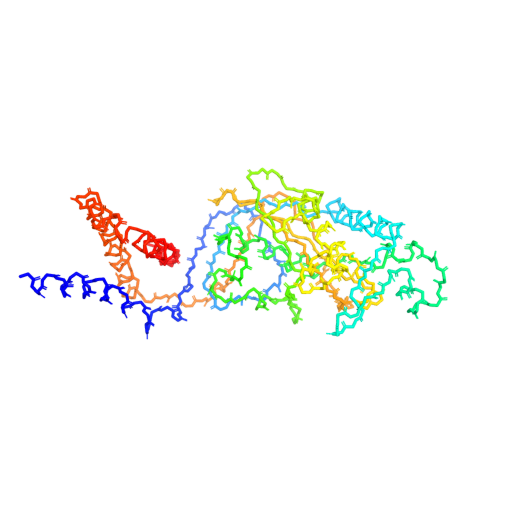O O . ASN A 1 237 ? -10.516 -1.203 -0.095 1.00 91.69 237 ASN A O 1
ATOM 1886 N N . ILE A 1 238 ? -9.189 -2.576 1.103 1.00 92.31 238 ILE A N 1
ATOM 1887 C CA . ILE A 1 238 ? -7.964 -1.790 0.982 1.00 92.31 238 ILE A CA 1
ATOM 1888 C C . ILE A 1 238 ? -6.983 -2.499 0.061 1.00 92.31 238 ILE A C 1
ATOM 1890 O O . ILE A 1 238 ? -6.709 -3.682 0.264 1.00 92.31 238 ILE A O 1
ATOM 1894 N N . ALA A 1 239 ? -6.370 -1.766 -0.870 1.00 93.44 239 ALA A N 1
ATOM 1895 C CA . ALA A 1 239 ? -5.149 -2.207 -1.541 1.00 93.44 239 ALA A CA 1
ATOM 1896 C C . ALA A 1 239 ? -4.001 -1.261 -1.240 1.00 93.44 239 ALA A C 1
ATOM 1898 O O . ALA A 1 239 ? -4.182 -0.056 -1.085 1.00 93.44 239 ALA A O 1
ATOM 1899 N N . VAL A 1 240 ? -2.815 -1.850 -1.186 1.00 93.75 240 VAL A N 1
ATOM 1900 C CA . VAL A 1 240 ? -1.542 -1.172 -1.048 1.00 93.75 240 VAL A CA 1
ATOM 1901 C C . VAL A 1 240 ? -0.603 -1.710 -2.114 1.00 93.75 240 VAL A C 1
ATOM 1903 O O . VAL A 1 240 ? -0.400 -2.919 -2.209 1.00 93.75 240 VAL A O 1
ATOM 1906 N N . ILE A 1 241 ? -0.008 -0.818 -2.897 1.00 92.81 241 ILE A N 1
ATOM 1907 C CA . ILE A 1 241 ? 1.177 -1.119 -3.710 1.00 92.81 241 ILE A CA 1
ATOM 1908 C C . ILE A 1 241 ? 2.400 -0.579 -2.987 1.00 92.81 241 ILE A C 1
ATOM 1910 O O . ILE A 1 241 ? 2.292 0.507 -2.451 1.00 92.81 241 ILE A O 1
ATOM 1914 N N . ALA A 1 242 ? 3.495 -1.332 -2.928 1.00 91.81 242 ALA A N 1
ATOM 1915 C CA . ALA A 1 242 ? 4.748 -1.021 -2.247 1.00 91.81 242 ALA A CA 1
ATOM 1916 C C . ALA A 1 242 ? 5.906 -0.959 -3.264 1.00 91.81 242 ALA A C 1
ATOM 1918 O O . ALA A 1 242 ? 6.049 -1.908 -4.033 1.00 91.81 242 ALA A O 1
ATOM 1919 N N . TYR A 1 243 ? 6.747 0.079 -3.237 1.00 88.50 243 TYR A N 1
ATOM 1920 C CA . TYR A 1 243 ? 7.961 0.194 -4.063 1.00 88.50 243 TYR A CA 1
ATOM 1921 C C . TYR A 1 243 ? 9.238 0.193 -3.224 1.00 88.50 243 TYR A C 1
ATOM 1923 O O . TYR A 1 243 ? 9.279 0.798 -2.150 1.00 88.50 243 TYR A O 1
ATOM 1931 N N . ASP A 1 244 ? 10.290 -0.429 -3.745 1.00 84.44 244 ASP A N 1
ATOM 1932 C CA . ASP A 1 244 ? 11.653 -0.269 -3.244 1.00 84.44 244 ASP A CA 1
ATOM 1933 C C . ASP A 1 244 ? 12.598 -0.020 -4.412 1.00 84.44 244 ASP A C 1
ATOM 1935 O O . ASP A 1 244 ? 12.537 -0.698 -5.442 1.00 84.44 244 ASP A O 1
ATOM 1939 N N . LEU A 1 245 ? 13.443 0.986 -4.223 1.00 70.56 245 LEU A N 1
ATOM 1940 C CA . LEU A 1 245 ? 14.419 1.422 -5.197 1.00 70.56 245 LEU A CA 1
ATOM 1941 C C . LEU A 1 245 ? 15.545 0.395 -5.269 1.00 70.56 245 LEU A C 1
ATOM 1943 O O . LEU A 1 245 ? 15.889 -0.011 -6.362 1.00 70.56 245 LEU A O 1
ATOM 1947 N N . ASP A 1 246 ? 16.036 -0.119 -4.144 1.00 66.19 246 ASP A N 1
ATOM 1948 C CA . ASP A 1 246 ? 17.106 -1.123 -4.111 1.00 66.19 246 ASP A CA 1
ATOM 1949 C C . ASP A 1 246 ? 16.592 -2.400 -3.439 1.00 66.19 246 ASP A C 1
ATOM 1951 O O . ASP A 1 246 ? 16.947 -2.693 -2.291 1.00 66.19 246 ASP A O 1
ATOM 1955 N N . PRO A 1 247 ? 15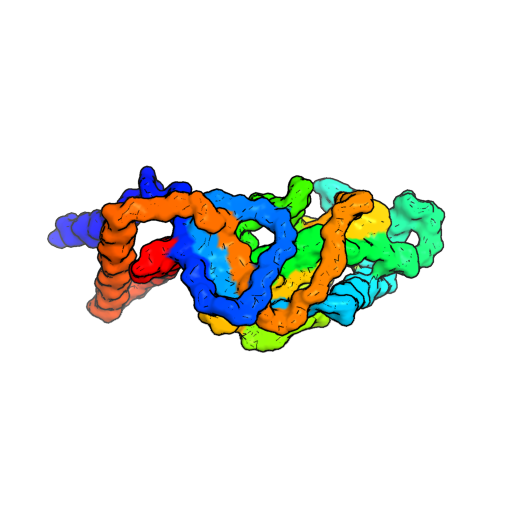.683 -3.140 -4.105 1.00 60.72 247 PRO A N 1
ATOM 1956 C CA . PRO A 1 247 ? 15.050 -4.288 -3.488 1.00 60.72 247 PRO A CA 1
ATOM 1957 C C . PRO A 1 247 ? 16.111 -5.324 -3.129 1.00 60.72 247 PRO A C 1
ATOM 1959 O O . PRO A 1 247 ? 16.699 -5.988 -3.989 1.00 60.72 247 PRO A O 1
ATOM 1962 N N . PHE A 1 248 ? 16.308 -5.523 -1.829 1.00 60.97 248 PHE A N 1
ATOM 1963 C CA . PHE A 1 248 ? 17.070 -6.651 -1.318 1.00 60.97 248 PHE A CA 1
ATOM 1964 C C . PHE A 1 248 ? 16.319 -7.945 -1.651 1.00 60.97 248 PHE A C 1
ATOM 1966 O O . PHE A 1 248 ? 15.519 -8.443 -0.859 1.00 60.97 248 PHE A O 1
ATOM 1973 N N . PHE A 1 249 ? 16.599 -8.533 -2.816 1.00 63.44 249 PHE A N 1
ATOM 1974 C CA . PHE A 1 249 ? 16.244 -9.920 -3.096 1.00 63.44 249 PHE A CA 1
ATOM 1975 C C . PHE A 1 249 ? 17.142 -10.801 -2.239 1.00 63.44 249 PHE A C 1
ATOM 1977 O O . PHE A 1 249 ? 18.251 -11.173 -2.632 1.00 63.44 249 PHE A O 1
ATOM 1984 N N . PHE A 1 250 ? 16.698 -11.091 -1.016 1.00 58.94 250 PHE A N 1
ATOM 1985 C CA . PHE A 1 250 ? 17.449 -11.962 -0.129 1.00 58.94 250 PHE A CA 1
ATOM 1986 C C . PHE A 1 250 ? 17.718 -13.282 -0.866 1.00 58.94 250 PHE A C 1
ATOM 1988 O O . PHE A 1 250 ? 16.804 -13.906 -1.402 1.00 58.94 250 PHE A O 1
ATOM 1995 N N . VAL A 1 251 ? 18.968 -13.758 -0.848 1.00 54.59 251 VAL A N 1
ATOM 1996 C CA . VAL A 1 251 ? 19.371 -15.051 -1.450 1.00 54.59 251 VAL A CA 1
ATOM 1997 C C . VAL A 1 251 ? 18.545 -16.228 -0.879 1.00 54.59 251 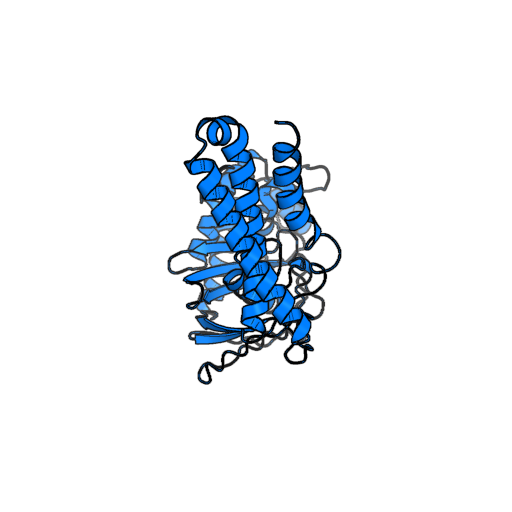VAL A C 1
ATOM 1999 O O . VAL A 1 251 ? 18.469 -17.293 -1.480 1.00 54.59 251 VAL A O 1
ATOM 2002 N N . ASN A 1 252 ? 17.857 -16.003 0.248 1.00 62.66 252 ASN A N 1
ATOM 2003 C CA . ASN A 1 252 ? 16.829 -16.862 0.836 1.00 62.66 252 ASN A CA 1
ATOM 2004 C C . ASN A 1 252 ? 15.541 -16.068 1.139 1.00 62.66 252 ASN A C 1
ATOM 2006 O O . ASN A 1 252 ? 15.074 -16.040 2.283 1.00 62.66 252 ASN A O 1
ATOM 2010 N N . GLY A 1 253 ? 15.011 -15.370 0.131 1.00 66.56 253 GLY A N 1
ATOM 2011 C CA . GLY A 1 253 ? 13.757 -14.619 0.198 1.00 66.56 253 GLY A CA 1
ATOM 2012 C C . GLY A 1 253 ? 12.580 -15.472 0.687 1.00 66.56 253 GLY A C 1
ATOM 2013 O O . GLY A 1 253 ? 12.657 -16.708 0.724 1.00 66.56 253 GLY A O 1
ATOM 2014 N N . PRO A 1 254 ? 11.478 -14.839 1.121 1.00 77.31 254 PRO A N 1
ATOM 2015 C CA . PRO A 1 254 ? 10.317 -15.577 1.573 1.00 77.31 254 PRO A CA 1
ATOM 2016 C C . PRO A 1 254 ? 9.799 -16.463 0.440 1.00 77.31 254 PRO A C 1
ATOM 2018 O O . PRO A 1 254 ? 9.761 -16.072 -0.726 1.00 77.31 254 PRO A O 1
ATOM 2021 N N . LYS A 1 255 ? 9.371 -17.677 0.792 1.00 81.31 255 LYS A N 1
ATOM 2022 C CA . LYS A 1 255 ? 8.699 -18.547 -0.172 1.00 81.31 255 LYS A CA 1
ATOM 2023 C C . LYS A 1 255 ? 7.419 -17.870 -0.644 1.00 81.31 255 LYS A C 1
ATOM 2025 O O . LYS A 1 255 ? 6.694 -17.288 0.166 1.00 81.31 255 LYS A O 1
ATOM 2030 N N . LYS A 1 256 ? 7.135 -18.005 -1.939 1.00 85.69 256 LYS A N 1
ATOM 2031 C CA . LYS A 1 256 ? 5.838 -17.644 -2.504 1.00 85.69 256 LYS A CA 1
ATOM 2032 C C . LYS A 1 256 ? 4.755 -18.463 -1.804 1.00 85.69 256 LYS A C 1
ATOM 2034 O O . LYS A 1 256 ? 4.856 -19.689 -1.743 1.00 85.69 256 LYS A O 1
ATOM 2039 N N . VAL A 1 257 ? 3.753 -17.779 -1.269 1.00 84.81 257 VAL A N 1
ATOM 2040 C CA . VAL A 1 257 ? 2.574 -18.382 -0.646 1.00 84.81 257 VAL A CA 1
ATOM 2041 C C . VAL A 1 257 ? 1.358 -17.714 -1.259 1.00 84.81 257 VAL A C 1
ATOM 2043 O O . VAL A 1 257 ? 1.328 -16.492 -1.376 1.00 84.81 257 VAL A O 1
ATOM 2046 N N . ASP A 1 258 ? 0.376 -18.507 -1.665 1.00 88.44 258 ASP A N 1
ATOM 2047 C CA . ASP A 1 258 ? -0.888 -17.974 -2.159 1.00 88.44 258 ASP A CA 1
ATOM 2048 C C . ASP A 1 258 ? -1.863 -17.838 -0.988 1.00 88.44 258 ASP A C 1
ATOM 2050 O O . ASP A 1 258 ? -2.068 -18.784 -0.223 1.00 88.44 258 ASP A O 1
ATOM 2054 N N . TYR A 1 259 ? -2.449 -16.651 -0.852 1.00 88.44 259 TYR A N 1
ATOM 2055 C CA . TYR A 1 259 ? -3.486 -16.352 0.130 1.00 88.44 259 TYR A CA 1
ATOM 2056 C C . TYR A 1 259 ? -4.763 -15.987 -0.622 1.00 88.44 259 TYR A C 1
ATOM 2058 O O . TYR A 1 259 ? -4.934 -14.845 -1.045 1.00 88.44 259 TYR A O 1
ATOM 2066 N N . VAL A 1 260 ? -5.643 -16.968 -0.834 1.00 91.50 260 VAL A N 1
ATOM 2067 C CA . VAL A 1 260 ? -6.911 -16.786 -1.557 1.00 91.50 260 VAL A CA 1
ATOM 2068 C C . VAL A 1 260 ? -8.070 -17.281 -0.699 1.00 91.50 260 VAL A C 1
ATOM 2070 O O . VAL A 1 260 ? -8.113 -18.457 -0.342 1.00 91.50 260 VAL A O 1
ATOM 2073 N N . GLY A 1 261 ? -9.007 -16.387 -0.385 1.00 88.31 261 GLY A N 1
ATOM 2074 C CA . GLY A 1 261 ? -10.141 -16.659 0.500 1.00 88.31 261 GLY A CA 1
ATOM 2075 C C . GLY A 1 261 ? -9.954 -16.059 1.891 1.00 88.31 261 GLY A C 1
ATOM 2076 O O . GLY A 1 261 ? -9.226 -15.080 2.055 1.00 88.31 261 GLY A O 1
ATOM 2077 N N . ASP A 1 262 ? -10.630 -16.631 2.881 1.00 91.38 262 ASP A N 1
ATOM 2078 C CA . ASP A 1 262 ? -10.668 -16.084 4.237 1.00 91.38 262 ASP A CA 1
ATOM 2079 C C . ASP A 1 262 ? -9.485 -16.564 5.080 1.00 91.38 262 ASP A C 1
ATOM 2081 O O . ASP A 1 262 ? -9.238 -17.765 5.220 1.00 91.38 262 ASP A O 1
ATOM 2085 N N . TYR A 1 263 ? -8.775 -15.614 5.683 1.00 90.50 263 TYR A N 1
ATOM 2086 C CA . TYR A 1 263 ? -7.640 -15.855 6.564 1.00 90.50 263 TYR A CA 1
ATOM 2087 C C . TYR A 1 263 ? -7.705 -14.970 7.805 1.00 90.50 263 TYR A C 1
ATOM 2089 O O . TYR A 1 263 ? -8.169 -13.834 7.759 1.00 90.50 263 TYR A O 1
ATOM 2097 N N . THR A 1 264 ? -7.158 -15.459 8.914 1.00 90.00 264 THR A N 1
ATOM 2098 C CA . THR A 1 264 ? -6.947 -14.638 10.108 1.00 90.00 264 THR A CA 1
ATOM 2099 C C . THR A 1 264 ? -5.649 -13.854 9.960 1.00 90.00 264 THR A C 1
ATOM 2101 O O . THR A 1 264 ? -4.565 -14.443 9.873 1.00 90.00 264 THR A O 1
ATOM 2104 N N . MET A 1 265 ? -5.749 -12.526 9.957 1.00 92.94 265 MET A N 1
ATOM 2105 C CA . MET A 1 265 ? -4.602 -11.623 10.045 1.00 92.94 265 MET A CA 1
ATOM 2106 C C . MET A 1 265 ? -4.512 -11.017 11.440 1.00 92.94 265 MET A C 1
ATOM 2108 O O . MET A 1 265 ? -5.497 -10.954 12.174 1.00 92.94 265 MET A O 1
ATOM 2112 N N . SER A 1 266 ? -3.306 -10.597 11.824 1.00 89.62 266 SER A N 1
ATOM 2113 C CA . SER A 1 266 ? -3.063 -10.094 13.171 1.00 89.62 266 SER A CA 1
ATOM 2114 C C . SER A 1 266 ? -2.165 -8.870 13.202 1.00 89.62 266 SER A C 1
ATOM 2116 O O . SER A 1 266 ? -1.313 -8.677 12.336 1.00 89.62 266 SER A O 1
ATOM 2118 N N . PHE A 1 267 ? -2.350 -8.053 14.231 1.00 87.19 267 PHE A N 1
ATOM 2119 C CA . PHE A 1 267 ? -1.492 -6.925 14.553 1.00 87.19 267 PHE A CA 1
ATOM 2120 C C . PHE A 1 267 ? -1.135 -6.958 16.041 1.00 87.19 267 PHE A C 1
ATOM 2122 O O . PHE A 1 267 ? -1.944 -7.368 16.871 1.00 87.19 267 PHE A O 1
ATOM 2129 N N . GLY A 1 268 ? 0.071 -6.495 16.369 1.00 80.44 268 GLY A N 1
ATOM 2130 C CA . GLY A 1 268 ? 0.581 -6.441 17.737 1.00 80.44 268 GLY A CA 1
ATOM 2131 C C . GLY A 1 268 ? 1.244 -7.735 18.212 1.00 80.44 268 GLY A C 1
ATOM 2132 O O . GLY A 1 268 ? 1.449 -8.689 17.464 1.00 80.44 268 GLY A O 1
ATOM 2133 N N . ASN A 1 269 ? 1.617 -7.744 19.485 1.00 80.56 269 ASN A N 1
ATOM 2134 C CA . ASN A 1 269 ? 2.360 -8.779 20.177 1.00 80.56 269 ASN A CA 1
ATOM 2135 C C . ASN A 1 269 ? 1.410 -9.618 21.057 1.00 80.56 269 ASN A C 1
ATOM 2137 O O . ASN A 1 269 ? 0.841 -9.082 22.013 1.00 80.56 269 ASN A O 1
ATOM 2141 N N . PRO A 1 270 ? 1.282 -10.937 20.810 1.00 73.81 270 PRO A N 1
ATOM 2142 C CA . PRO A 1 270 ? 0.428 -11.829 21.604 1.00 73.81 270 PRO A CA 1
ATOM 2143 C C . PRO A 1 270 ? 0.847 -11.922 23.078 1.00 73.81 270 PRO A C 1
ATOM 2145 O O . PRO A 1 270 ? 0.045 -12.300 23.925 1.00 73.81 270 PRO A O 1
ATOM 2148 N N . ASN A 1 271 ? 2.087 -11.542 23.400 1.00 74.06 271 ASN A N 1
ATOM 2149 C CA . ASN A 1 271 ? 2.627 -11.526 24.758 1.00 74.06 271 ASN A CA 1
ATOM 2150 C C . ASN A 1 271 ? 2.600 -10.131 25.406 1.00 74.06 271 ASN A C 1
ATOM 2152 O O . ASN A 1 271 ? 3.260 -9.915 26.427 1.00 74.06 271 ASN A O 1
ATOM 2156 N N . PHE A 1 272 ? 1.897 -9.157 24.821 1.00 67.50 272 PHE A N 1
ATOM 2157 C CA . PHE A 1 272 ? 1.819 -7.824 25.409 1.00 67.50 272 PHE A CA 1
ATOM 2158 C C . PHE A 1 272 ? 1.086 -7.859 26.757 1.00 67.50 272 PHE A C 1
ATOM 2160 O O . PHE A 1 272 ? 0.007 -8.437 26.890 1.00 67.50 272 PHE A O 1
ATOM 2167 N N . LYS A 1 273 ? 1.645 -7.192 27.772 1.00 61.62 273 LYS A N 1
ATOM 2168 C CA . LYS A 1 273 ? 1.013 -7.084 29.094 1.00 61.62 273 LYS A CA 1
ATOM 2169 C C . LYS A 1 273 ? -0.140 -6.076 29.056 1.00 61.62 273 LYS A C 1
ATOM 2171 O O . LYS A 1 273 ? 0.100 -4.879 28.942 1.00 61.62 273 LYS A O 1
ATOM 2176 N N . GLN A 1 274 ? -1.376 -6.567 29.161 1.00 56.25 274 GLN A N 1
ATOM 2177 C CA . GLN A 1 274 ? -2.597 -5.751 29.235 1.00 56.25 274 GLN A CA 1
ATOM 2178 C C . GLN A 1 274 ? -2.548 -4.692 30.348 1.00 56.25 274 GLN A C 1
ATOM 2180 O O . GLN A 1 274 ? -1.839 -4.831 31.350 1.00 56.25 274 GLN A O 1
ATOM 2185 N N . PHE A 1 275 ? -3.354 -3.639 30.188 1.00 58.12 275 PHE A N 1
ATOM 2186 C CA . PHE A 1 275 ? -3.505 -2.615 31.216 1.00 58.12 275 PHE A CA 1
ATOM 2187 C C . PHE A 1 275 ? -4.150 -3.174 32.480 1.00 58.12 275 PHE A C 1
ATOM 2189 O O . PHE A 1 275 ? -4.990 -4.072 32.442 1.00 58.12 275 PHE A O 1
ATOM 2196 N N . SER A 1 276 ? -3.782 -2.599 33.626 1.00 59.06 276 SER A N 1
ATOM 2197 C CA . SER A 1 276 ? -4.440 -2.933 34.883 1.00 59.06 276 SER A CA 1
ATOM 2198 C C . SER A 1 276 ? -5.930 -2.582 34.818 1.00 59.06 276 SER A C 1
ATOM 2200 O O . SER A 1 276 ? -6.322 -1.557 34.255 1.00 59.06 276 SER A O 1
ATOM 2202 N N . LYS A 1 277 ? -6.766 -3.410 35.454 1.00 68.81 277 LYS A N 1
ATOM 2203 C CA . LYS A 1 277 ? -8.222 -3.212 35.547 1.00 68.81 277 LYS A CA 1
ATOM 2204 C C . LYS A 1 277 ? -8.601 -1.790 35.983 1.00 68.81 277 LYS A C 1
ATOM 2206 O O . LYS A 1 277 ? -9.493 -1.185 35.403 1.00 68.81 277 LYS A O 1
ATOM 2211 N N . GLU A 1 278 ? -7.864 -1.231 36.942 1.00 61.78 278 GLU A N 1
ATOM 2212 C CA . GLU A 1 278 ? -8.088 0.126 37.453 1.00 61.78 278 GLU A CA 1
ATOM 2213 C C . GLU A 1 278 ? -7.880 1.211 36.381 1.00 61.78 278 GLU A C 1
ATOM 2215 O O . GLU A 1 278 ? -8.598 2.212 36.350 1.00 61.78 278 GLU A O 1
ATOM 2220 N N . ARG A 1 279 ? -6.907 1.023 35.481 1.00 59.06 279 ARG A N 1
ATOM 2221 C CA . ARG A 1 279 ? -6.651 1.961 34.382 1.00 59.06 279 ARG A CA 1
ATOM 2222 C C . ARG A 1 279 ? -7.774 1.913 33.345 1.00 59.06 279 ARG A C 1
ATOM 2224 O O . ARG A 1 279 ? -8.163 2.960 32.832 1.00 59.06 279 ARG A O 1
ATOM 2231 N N . LEU A 1 280 ? -8.329 0.729 33.096 1.00 57.09 280 LEU A N 1
ATOM 2232 C CA . LEU A 1 280 ? -9.457 0.533 32.182 1.00 57.09 280 LEU A CA 1
ATOM 2233 C C . LEU A 1 280 ? -10.750 1.135 32.720 1.00 57.09 280 LEU A C 1
ATOM 2235 O O . LEU A 1 280 ? -11.410 1.874 31.999 1.00 57.09 280 LEU A O 1
ATOM 2239 N N . ASP A 1 281 ? -11.055 0.921 34.000 1.00 67.12 281 ASP A N 1
ATOM 2240 C CA . ASP A 1 281 ? -12.246 1.500 34.632 1.00 67.12 281 ASP A CA 1
ATOM 2241 C C . ASP A 1 281 ? -12.203 3.046 34.593 1.00 67.12 281 ASP A C 1
ATOM 2243 O O . ASP A 1 281 ? -13.218 3.717 34.383 1.00 67.12 281 ASP A O 1
ATOM 2247 N N . LYS A 1 282 ? -11.009 3.645 34.746 1.00 62.56 282 LYS A N 1
ATOM 2248 C CA . LYS A 1 282 ? -10.817 5.101 34.601 1.00 62.56 282 LYS A CA 1
ATOM 2249 C C . LYS A 1 282 ? -11.031 5.569 33.161 1.00 62.56 282 LYS A C 1
ATOM 2251 O O . LYS A 1 282 ? -11.634 6.626 32.955 1.00 62.56 282 LYS A O 1
ATOM 2256 N N . LEU A 1 283 ? -10.552 4.812 32.176 1.00 58.66 283 LEU A N 1
ATOM 2257 C CA . LEU A 1 283 ? -10.726 5.140 30.762 1.00 58.66 283 LEU A CA 1
ATOM 2258 C C . LEU A 1 283 ? -12.195 5.049 30.336 1.00 58.66 283 LEU A C 1
ATOM 2260 O O . LEU A 1 283 ? -12.697 5.982 29.718 1.00 58.66 283 LEU A O 1
ATOM 2264 N N . GLU A 1 284 ? -12.904 3.997 30.744 1.00 71.06 284 GLU A N 1
ATOM 2265 C CA . GLU A 1 284 ? -14.334 3.795 30.473 1.00 71.06 284 GLU A CA 1
ATOM 2266 C C . GLU A 1 284 ? -15.171 4.951 31.018 1.00 71.06 284 GLU A C 1
ATOM 2268 O O . GLU A 1 284 ? -15.972 5.565 30.306 1.00 71.06 284 GLU A O 1
ATOM 2273 N N . LYS A 1 285 ? -14.894 5.346 32.264 1.00 71.19 285 LYS A N 1
ATOM 2274 C CA . LYS A 1 285 ? -15.513 6.524 32.869 1.00 71.19 285 LYS A CA 1
ATOM 2275 C C . LYS A 1 285 ? -15.203 7.805 32.088 1.00 71.19 285 LYS A C 1
ATOM 2277 O O . LYS A 1 285 ? -16.065 8.671 31.963 1.00 71.19 285 LYS A O 1
ATOM 2282 N N . SER A 1 286 ? -13.990 7.933 31.556 1.00 60.19 286 SER A N 1
ATOM 2283 C CA . SER A 1 286 ? -13.561 9.121 30.810 1.00 60.19 286 SER A CA 1
ATOM 2284 C C . SER A 1 286 ? -14.229 9.203 29.435 1.00 60.19 286 SER A C 1
ATOM 2286 O O . SER A 1 286 ? -14.679 10.281 29.050 1.00 60.19 286 SER A O 1
ATOM 2288 N N . VAL A 1 287 ? -14.380 8.071 28.738 1.00 68.88 287 VAL A N 1
ATOM 2289 C CA . VAL A 1 287 ? -15.149 7.960 27.488 1.00 68.88 287 VAL A CA 1
ATOM 2290 C C . VAL A 1 287 ? -16.605 8.342 27.717 1.00 68.88 287 VAL A C 1
ATOM 2292 O O . VAL A 1 287 ? -17.142 9.181 26.991 1.00 68.88 287 VAL A O 1
ATOM 2295 N N . LYS A 1 288 ? -17.231 7.792 28.763 1.00 76.38 288 LYS A N 1
ATOM 2296 C CA . LYS A 1 288 ? -18.612 8.130 29.118 1.00 76.38 288 LYS A CA 1
ATOM 2297 C C . LYS A 1 288 ? -18.781 9.635 29.354 1.00 76.38 288 LYS A C 1
ATOM 2299 O O . LYS A 1 288 ? -19.648 10.255 28.742 1.00 76.38 288 LYS A O 1
ATOM 2304 N N . ASN A 1 289 ? -17.906 10.237 30.160 1.00 68.75 289 ASN A N 1
ATOM 2305 C CA . ASN A 1 289 ? -17.942 11.675 30.439 1.00 68.75 289 ASN A CA 1
ATOM 2306 C C . ASN A 1 289 ? -17.724 12.523 29.171 1.00 68.75 289 ASN A C 1
ATOM 2308 O O . ASN A 1 289 ? -18.341 13.578 29.007 1.00 68.75 289 ASN A O 1
ATOM 2312 N N . ALA A 1 290 ? -16.853 12.078 28.262 1.00 66.38 290 ALA A N 1
ATOM 2313 C CA . ALA A 1 290 ? -16.605 12.763 26.999 1.00 66.38 290 ALA A CA 1
ATOM 2314 C C . ALA A 1 290 ? -17.844 12.739 26.088 1.00 66.38 290 ALA A C 1
ATOM 2316 O O . ALA A 1 290 ? -18.223 13.783 25.556 1.00 66.38 290 ALA A O 1
ATOM 2317 N N . LYS A 1 291 ? -18.528 11.592 25.972 1.00 76.50 291 LYS A N 1
ATOM 2318 C CA . LYS A 1 291 ? -19.798 11.480 25.232 1.00 76.50 291 LYS A CA 1
ATOM 2319 C C . LYS A 1 291 ? -20.884 12.385 25.815 1.00 76.50 291 LYS A C 1
ATOM 2321 O O . LYS A 1 291 ? -21.540 13.109 25.070 1.00 76.50 291 LYS A O 1
ATOM 2326 N N . GLU A 1 292 ? -21.025 12.409 27.141 1.00 75.00 292 GLU A N 1
ATOM 2327 C CA . GLU A 1 292 ? -21.962 13.307 27.834 1.00 75.00 292 GLU A CA 1
ATOM 2328 C C . GLU A 1 292 ? -21.642 14.790 27.565 1.00 75.00 292 GLU A C 1
ATOM 2330 O O . GLU A 1 292 ? -22.545 15.600 27.352 1.00 75.00 292 GLU A O 1
ATOM 2335 N N . THR A 1 293 ? -20.356 15.146 27.499 1.00 71.81 293 THR A N 1
ATOM 2336 C CA . THR A 1 293 ? -19.904 16.513 27.192 1.00 71.81 293 THR A CA 1
ATOM 2337 C C . THR A 1 293 ? -20.228 16.915 25.751 1.00 71.81 293 THR A C 1
ATOM 2339 O O . THR A 1 293 ? -20.698 18.032 25.520 1.00 71.81 293 THR A O 1
ATOM 2342 N N . ILE A 1 294 ? -20.031 16.014 24.781 1.00 77.12 294 ILE A N 1
ATOM 2343 C CA . ILE A 1 294 ? -20.405 16.242 23.376 1.00 77.12 294 ILE A CA 1
ATOM 2344 C C . ILE A 1 294 ? -21.913 16.462 23.249 1.00 77.12 294 ILE A C 1
ATOM 2346 O O . ILE A 1 294 ? -22.338 17.409 22.585 1.00 77.12 294 ILE A O 1
ATOM 2350 N N . GLU A 1 295 ? -22.728 15.637 23.907 1.00 80.69 295 GLU A N 1
ATOM 2351 C CA . GLU A 1 295 ? -24.182 15.821 23.904 1.00 80.69 295 GLU A CA 1
ATOM 2352 C C . GLU A 1 295 ? -24.591 17.151 24.550 1.00 80.69 295 GLU A C 1
ATOM 2354 O O . GLU A 1 295 ? -25.410 17.888 23.998 1.00 80.69 295 GLU A O 1
ATOM 2359 N N . GLY A 1 296 ? -23.944 17.541 25.652 1.00 73.06 296 GLY A N 1
ATOM 2360 C CA . GLY A 1 296 ? -24.126 18.864 26.251 1.00 73.06 296 GLY A CA 1
ATOM 2361 C C . GLY A 1 296 ? -23.809 20.010 25.281 1.00 73.06 296 GLY A C 1
ATOM 2362 O O . GLY A 1 296 ? -24.578 20.972 25.185 1.00 73.06 296 GLY A O 1
ATOM 2363 N N . ALA A 1 297 ? -22.718 19.899 24.518 1.00 73.88 297 ALA A N 1
ATOM 2364 C CA . ALA A 1 297 ? -22.331 20.884 23.510 1.00 73.88 297 ALA A CA 1
ATOM 2365 C C . ALA A 1 297 ? -23.351 20.973 22.359 1.00 73.88 297 ALA A C 1
ATOM 2367 O O . ALA A 1 297 ? -23.745 22.077 21.973 1.00 73.88 297 ALA A O 1
ATOM 2368 N N . LYS A 1 298 ? -23.849 19.832 21.862 1.00 80.06 298 LYS A N 1
ATOM 2369 C CA . LYS A 1 298 ? -24.902 19.789 20.832 1.00 80.06 298 LYS A CA 1
ATOM 2370 C C . LYS A 1 298 ? -26.196 20.449 21.316 1.00 80.06 298 LYS A C 1
ATOM 2372 O O . LYS A 1 298 ? -26.759 21.284 20.607 1.00 80.06 298 LYS A O 1
ATOM 2377 N N . ILE A 1 299 ? -26.638 20.140 22.539 1.00 81.69 299 ILE A N 1
ATOM 2378 C CA . ILE A 1 299 ? -27.836 20.748 23.143 1.00 81.69 299 ILE A CA 1
ATOM 2379 C C . ILE A 1 299 ? -27.666 22.267 23.280 1.00 81.69 299 ILE A C 1
ATOM 2381 O O . ILE A 1 299 ? -28.601 23.022 22.998 1.00 81.69 299 ILE A O 1
ATOM 2385 N N . LEU A 1 300 ? -26.483 22.735 23.692 1.00 74.12 300 LEU A N 1
ATOM 2386 C CA . LEU A 1 300 ? -26.189 24.163 23.816 1.00 74.12 300 LEU A CA 1
ATOM 2387 C C . LEU A 1 300 ? -26.299 24.878 22.462 1.00 74.12 300 LEU A C 1
ATOM 2389 O O . LEU A 1 300 ? -26.939 25.927 22.375 1.00 74.12 300 LEU A O 1
ATOM 2393 N N . MET A 1 301 ? -25.733 24.294 21.403 1.00 80.00 301 MET A N 1
ATOM 2394 C CA . MET A 1 301 ? -25.821 24.839 20.046 1.00 80.00 301 MET A CA 1
ATOM 2395 C C . MET A 1 301 ? -27.268 24.900 19.540 1.00 80.00 301 MET A C 1
ATOM 2397 O O . MET A 1 301 ? -27.665 25.895 18.938 1.00 80.00 301 MET A O 1
ATOM 2401 N N . GLN A 1 302 ? -28.083 23.884 19.837 1.00 81.94 302 GLN A N 1
ATOM 2402 C CA . GLN A 1 302 ? -29.501 23.860 19.461 1.00 81.94 302 GLN A CA 1
ATOM 2403 C C . GLN A 1 302 ? -30.328 24.913 20.210 1.00 81.94 302 GLN A C 1
ATOM 2405 O O . GLN A 1 302 ? -31.159 25.596 19.613 1.00 81.94 302 GLN A O 1
ATOM 2410 N N . LYS A 1 303 ? -30.109 25.063 21.523 1.00 84.94 303 LYS A N 1
ATOM 2411 C CA . LYS A 1 303 ? -30.895 25.979 22.367 1.00 84.94 303 LYS A CA 1
ATOM 2412 C C . LYS A 1 303 ? -30.429 27.435 22.292 1.00 84.94 303 LYS A C 1
ATOM 2414 O O . LYS A 1 303 ? -31.170 28.324 22.709 1.00 84.94 303 LYS A O 1
ATOM 2419 N N . MET A 1 304 ? -29.229 27.701 21.770 1.00 81.25 304 MET A N 1
ATOM 2420 C CA . MET A 1 304 ? -28.655 29.048 21.667 1.00 81.25 304 MET A CA 1
ATOM 2421 C C . MET A 1 304 ? -28.218 29.376 20.227 1.00 81.25 304 MET A C 1
ATOM 2423 O O . MET A 1 304 ? -27.023 29.408 19.929 1.00 81.25 304 MET A O 1
ATOM 2427 N N . PRO A 1 305 ? -29.158 29.716 19.326 1.00 79.56 305 PRO A N 1
ATOM 2428 C CA . PRO A 1 305 ? -28.870 29.890 17.899 1.00 79.56 305 PRO A CA 1
ATOM 2429 C C . PRO A 1 305 ? -27.902 31.043 17.590 1.00 79.56 305 PRO A C 1
ATOM 2431 O O . PRO A 1 305 ? -27.123 30.950 16.646 1.00 79.56 305 PRO A O 1
ATOM 2434 N N . LYS A 1 306 ? -27.887 32.117 18.397 1.00 80.12 306 LYS A N 1
ATOM 2435 C CA . LYS A 1 306 ? -26.890 33.198 18.249 1.00 80.12 306 LYS A CA 1
ATOM 2436 C C . LYS A 1 306 ? -25.469 32.715 18.557 1.00 80.12 306 LYS A C 1
ATOM 2438 O O . LYS A 1 306 ? -24.553 33.004 17.801 1.00 80.12 306 LYS A O 1
ATOM 2443 N N . PHE A 1 307 ? -25.312 31.924 19.617 1.00 75.94 307 PHE A N 1
ATOM 2444 C CA . PHE A 1 307 ? -24.031 31.334 19.998 1.00 75.94 307 PHE A CA 1
ATOM 2445 C C . PHE A 1 307 ? -23.557 30.305 18.964 1.00 75.94 307 PHE A C 1
ATOM 2447 O O . PHE A 1 307 ? -22.395 30.318 18.573 1.00 75.94 307 PHE A O 1
ATOM 2454 N N . ALA A 1 308 ? -24.464 29.468 18.452 1.00 76.44 308 ALA A N 1
ATOM 2455 C CA . ALA A 1 308 ? -24.150 28.535 17.372 1.00 76.44 308 ALA A CA 1
ATOM 2456 C C . ALA A 1 308 ? -23.730 29.253 16.079 1.00 76.44 308 ALA A C 1
ATOM 2458 O O . ALA A 1 308 ? -22.829 28.787 15.390 1.00 76.44 308 ALA A O 1
ATOM 2459 N N . LYS A 1 309 ? -24.324 30.411 15.767 1.00 80.62 309 LYS A N 1
ATOM 2460 C CA . LYS A 1 309 ? -23.928 31.214 14.603 1.00 80.62 309 LYS A CA 1
ATOM 2461 C C . LYS A 1 309 ? -22.515 31.796 14.740 1.00 80.62 309 LYS A C 1
ATOM 2463 O O . LYS A 1 309 ? -21.806 31.882 13.746 1.00 80.62 309 LYS A O 1
ATOM 2468 N N . GLU A 1 310 ? -22.118 32.189 15.948 1.00 79.50 310 GLU A N 1
ATOM 2469 C CA . GLU A 1 310 ? -20.813 32.815 16.214 1.00 79.50 310 GLU A CA 1
ATOM 2470 C C . GLU A 1 310 ? -19.687 31.791 16.436 1.00 79.50 310 GLU A C 1
ATOM 2472 O O . GLU A 1 310 ? -18.569 32.005 15.976 1.00 79.50 310 GLU A O 1
ATOM 2477 N N . HIS A 1 311 ? -19.976 30.664 17.095 1.00 78.31 311 HIS A N 1
ATOM 2478 C CA . HIS A 1 311 ? -18.962 29.704 17.559 1.00 78.31 311 HIS A CA 1
ATOM 2479 C C . HIS A 1 311 ? -19.203 28.254 17.110 1.00 78.31 311 HIS A C 1
ATOM 2481 O O . HIS A 1 311 ? -18.409 27.367 17.426 1.00 78.31 311 HIS A O 1
ATOM 2487 N N . GLY A 1 312 ? -20.278 27.975 16.365 1.00 74.25 312 GLY A N 1
ATOM 2488 C CA . GLY A 1 312 ? -20.675 26.610 16.003 1.00 74.25 312 GLY A CA 1
ATOM 2489 C C . GLY A 1 312 ? -19.644 25.864 15.160 1.00 74.25 312 GLY A C 1
ATOM 2490 O O . GLY A 1 312 ? -19.423 24.680 15.385 1.00 74.25 312 GLY A O 1
ATOM 2491 N N . ASN A 1 313 ? -18.952 26.552 14.248 1.00 75.75 313 ASN A N 1
ATOM 2492 C CA . A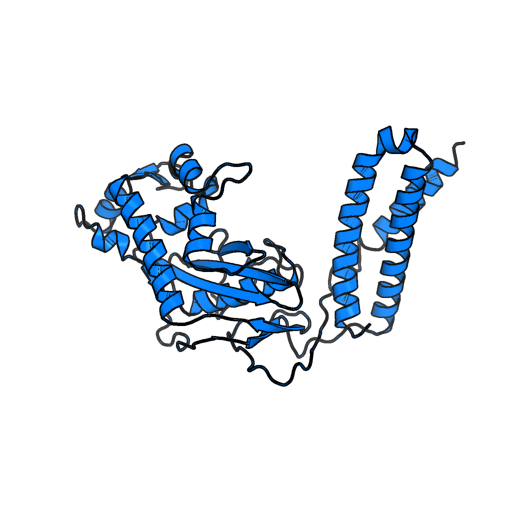SN A 1 313 ? -17.898 25.933 13.437 1.00 75.75 313 ASN A CA 1
ATOM 2493 C C . ASN A 1 313 ? -16.702 25.474 14.287 1.00 75.75 313 ASN A C 1
ATOM 2495 O O . ASN A 1 313 ? -16.139 24.411 14.041 1.00 75.75 313 ASN A O 1
ATOM 2499 N N . GLU A 1 314 ? -16.316 26.256 15.296 1.00 72.56 314 GLU A N 1
ATOM 2500 C CA . GLU A 1 314 ? -15.220 25.909 16.205 1.00 72.56 314 GLU A CA 1
ATOM 2501 C C . GLU A 1 314 ? -15.620 24.761 17.141 1.00 72.56 314 GLU A C 1
ATOM 2503 O O . GLU A 1 314 ? -14.867 23.802 17.304 1.00 72.56 314 GLU A O 1
ATOM 2508 N N . LEU A 1 315 ? -16.849 24.796 17.664 1.00 69.50 315 LEU A N 1
ATOM 2509 C CA . LEU A 1 315 ? -17.433 23.704 18.446 1.00 69.50 315 LEU A CA 1
ATOM 2510 C C . LEU A 1 315 ? -17.525 22.399 17.655 1.00 69.50 315 LEU A C 1
ATOM 2512 O O . LEU A 1 315 ? -17.146 21.357 18.178 1.00 69.50 315 LEU A O 1
ATOM 2516 N N . ASN A 1 316 ? -17.957 22.447 16.393 1.00 76.31 316 ASN A N 1
ATOM 2517 C CA . ASN A 1 316 ? -18.011 21.264 15.535 1.00 76.31 316 ASN A CA 1
ATOM 2518 C C . ASN A 1 316 ? -16.619 20.659 15.321 1.00 76.31 316 ASN A C 1
ATOM 2520 O O . ASN A 1 316 ? -16.463 19.449 15.451 1.00 76.31 316 ASN A O 1
ATOM 2524 N N . LYS A 1 317 ? -15.588 21.487 15.092 1.00 71.44 317 LYS A N 1
ATOM 2525 C CA . LYS A 1 317 ? -14.196 21.010 14.999 1.00 71.44 317 LYS A CA 1
ATOM 2526 C C . LYS A 1 317 ? -13.717 20.357 16.298 1.00 71.44 317 LYS A C 1
ATOM 2528 O O . LYS A 1 317 ? -13.001 19.358 16.252 1.00 71.44 317 LYS A O 1
ATOM 2533 N N . LEU A 1 318 ? -14.085 20.907 17.456 1.00 69.44 318 LEU A N 1
ATOM 2534 C CA . LEU A 1 318 ? -13.747 20.320 18.757 1.00 69.44 318 LEU A CA 1
ATOM 2535 C C . LEU A 1 318 ? -14.481 18.995 18.992 1.00 69.44 318 LEU A C 1
ATOM 2537 O O . LEU A 1 318 ? -13.859 18.044 19.453 1.00 69.44 318 LEU A O 1
ATOM 2541 N N . ILE A 1 319 ? -15.765 18.911 18.631 1.00 73.25 319 ILE A N 1
ATOM 2542 C CA . ILE A 1 319 ? -16.554 17.674 18.697 1.00 73.25 319 ILE A CA 1
ATOM 2543 C C . ILE A 1 319 ? -15.944 16.604 17.790 1.00 73.25 319 ILE A C 1
ATOM 2545 O O . ILE A 1 319 ? -15.779 15.471 18.225 1.00 73.25 319 ILE A O 1
ATOM 2549 N N . GLU A 1 320 ? -15.559 16.950 16.562 1.00 69.50 320 GLU A N 1
ATOM 2550 C CA . GLU A 1 320 ? -14.935 16.009 15.628 1.00 69.50 320 GLU A CA 1
ATOM 2551 C C . GLU A 1 320 ? -13.602 15.471 16.169 1.00 69.50 320 GLU A C 1
ATOM 2553 O O . GLU A 1 320 ? -13.373 14.262 16.178 1.00 69.50 320 GLU A O 1
ATOM 2558 N N . LYS A 1 321 ? -12.742 16.352 16.698 1.00 63.47 321 LYS A N 1
ATOM 2559 C CA . LYS A 1 321 ? -11.500 15.938 17.370 1.00 63.47 321 LYS A CA 1
ATOM 2560 C C . LYS A 1 321 ? -11.778 15.042 18.576 1.00 63.47 321 LYS A C 1
ATOM 2562 O O . LYS A 1 321 ? -11.083 14.049 18.765 1.00 63.47 321 LYS A O 1
ATOM 2567 N N . GLN A 1 322 ? -12.788 15.376 19.377 1.00 59.97 322 GLN A N 1
ATOM 2568 C CA . GLN A 1 322 ? -13.156 14.595 20.553 1.00 59.97 322 GLN A CA 1
ATOM 2569 C C . GLN A 1 322 ? -13.705 13.216 20.170 1.00 59.97 322 GLN A C 1
ATOM 2571 O O . GLN A 1 322 ? -13.356 12.243 20.829 1.00 59.97 322 GLN A O 1
ATOM 2576 N N . ASN A 1 323 ? -14.501 13.115 19.101 1.00 69.88 323 ASN A N 1
ATOM 2577 C CA . ASN A 1 323 ? -14.977 11.836 18.574 1.00 69.88 323 ASN A CA 1
ATOM 2578 C C . ASN A 1 323 ? -13.803 10.951 18.153 1.00 69.88 323 ASN A C 1
ATOM 2580 O O . ASN A 1 323 ? -13.722 9.830 18.626 1.00 69.88 323 ASN A O 1
ATOM 2584 N N . LYS A 1 324 ? -12.815 11.483 17.419 1.00 60.94 324 LYS A N 1
ATOM 2585 C CA . LYS A 1 324 ? -11.601 10.719 17.063 1.00 60.94 324 LYS A CA 1
ATOM 2586 C C . LYS A 1 324 ? -10.857 10.189 18.297 1.00 60.94 324 LYS A C 1
ATOM 2588 O O . LYS A 1 324 ? -10.328 9.082 18.278 1.00 60.94 324 LYS A O 1
ATOM 2593 N N . ILE A 1 325 ? -10.819 10.959 19.387 1.00 57.81 325 ILE A N 1
ATOM 2594 C CA . ILE A 1 325 ? -10.209 10.519 20.653 1.00 57.81 325 ILE A CA 1
ATOM 2595 C C . ILE A 1 325 ? -11.067 9.456 21.350 1.00 57.81 325 ILE A C 1
ATOM 2597 O O . ILE A 1 325 ? -10.520 8.494 21.885 1.00 57.81 325 ILE A O 1
ATOM 2601 N N . ILE A 1 326 ? -12.394 9.618 21.348 1.00 66.00 326 ILE A N 1
ATOM 2602 C CA . ILE A 1 326 ? -13.335 8.620 21.866 1.00 66.00 326 ILE A CA 1
ATOM 2603 C C . ILE A 1 326 ? -13.183 7.317 21.088 1.00 66.00 326 ILE A C 1
ATOM 2605 O O . ILE A 1 326 ? -13.038 6.284 21.721 1.00 66.00 326 ILE A O 1
ATOM 2609 N N . ASP A 1 327 ? -13.112 7.360 19.761 1.00 59.69 327 ASP A N 1
ATOM 2610 C CA . ASP A 1 327 ? -12.964 6.174 18.917 1.00 59.69 327 ASP A CA 1
ATOM 2611 C C . ASP A 1 327 ? -11.670 5.415 19.251 1.00 59.69 327 ASP A C 1
ATOM 2613 O O . ASP A 1 327 ? -11.693 4.194 19.434 1.00 59.69 327 ASP A O 1
ATOM 2617 N N . LYS A 1 328 ? -10.555 6.143 19.441 1.00 52.44 328 LYS A N 1
ATOM 2618 C CA . LYS A 1 328 ? -9.284 5.570 19.923 1.00 52.44 328 LYS A CA 1
ATOM 2619 C C . LYS A 1 328 ? -9.443 4.956 21.327 1.00 52.44 328 LYS A C 1
ATOM 2621 O O . LYS A 1 328 ? -9.038 3.819 21.554 1.00 52.44 328 LYS A O 1
ATOM 2626 N N . ALA A 1 329 ? -10.069 5.664 22.267 1.00 53.47 329 ALA A N 1
ATOM 2627 C CA . ALA A 1 329 ? -10.301 5.186 23.636 1.00 53.47 329 ALA A CA 1
ATOM 2628 C C . ALA A 1 329 ? -11.252 3.977 23.711 1.00 53.47 329 ALA A C 1
ATOM 2630 O O . ALA A 1 329 ? -11.053 3.073 24.520 1.00 53.47 329 ALA A O 1
ATOM 2631 N N . GLU A 1 330 ? -12.263 3.926 22.852 1.00 58.66 330 GLU A N 1
ATOM 2632 C CA . GLU A 1 330 ? -13.179 2.799 22.737 1.00 58.66 330 GLU A CA 1
ATOM 2633 C C . GLU A 1 330 ? -12.513 1.606 22.081 1.00 58.66 330 GLU A C 1
ATOM 2635 O O . GLU A 1 330 ? -12.775 0.491 22.508 1.00 58.66 330 GLU A O 1
ATOM 2640 N N . ALA A 1 331 ? -11.625 1.800 21.104 1.00 52.22 331 ALA A N 1
ATOM 2641 C CA . ALA A 1 331 ? -10.785 0.720 20.594 1.00 52.22 331 ALA A CA 1
ATOM 2642 C C . ALA A 1 331 ? -9.927 0.100 21.714 1.00 52.22 331 ALA A C 1
ATOM 2644 O O . ALA A 1 331 ? -9.850 -1.120 21.816 1.00 52.22 331 ALA A O 1
ATOM 2645 N N . ILE A 1 332 ? -9.376 0.921 22.618 1.00 53.78 332 ILE A N 1
ATOM 2646 C CA . ILE A 1 332 ? -8.604 0.468 23.789 1.00 53.78 332 ILE A CA 1
ATOM 2647 C C . ILE A 1 332 ? -9.482 -0.324 24.769 1.00 53.78 332 ILE A C 1
ATOM 2649 O O . ILE A 1 332 ? -9.101 -1.412 25.197 1.00 53.78 332 ILE A O 1
ATOM 2653 N N . LEU A 1 333 ? -10.653 0.198 25.146 1.00 56.22 333 LEU A N 1
ATOM 2654 C CA . LEU A 1 333 ? -11.565 -0.478 26.082 1.00 56.22 333 LEU A CA 1
ATOM 2655 C C . LEU A 1 333 ? -12.059 -1.801 25.535 1.00 56.22 333 LEU A C 1
ATOM 2657 O O . LEU A 1 333 ? -11.886 -2.829 26.194 1.00 56.22 333 LEU A O 1
ATOM 2661 N N . ARG A 1 334 ? -12.585 -1.746 24.307 1.00 55.81 334 ARG A N 1
ATOM 2662 C CA . ARG A 1 334 ? -12.993 -2.909 23.543 1.00 55.81 334 ARG A CA 1
ATOM 2663 C C . ARG A 1 334 ? -11.857 -3.915 23.624 1.00 55.81 334 ARG A C 1
ATOM 2665 O O . ARG A 1 334 ? -12.048 -4.984 24.190 1.00 55.81 334 ARG A O 1
ATOM 2672 N N . ALA A 1 335 ? -10.645 -3.541 23.236 1.00 47.84 335 ALA A N 1
ATOM 2673 C CA . ALA A 1 335 ? -9.547 -4.485 23.179 1.00 47.84 335 ALA A CA 1
ATOM 2674 C C . ALA A 1 335 ? -8.985 -4.928 24.554 1.00 47.84 335 ALA A C 1
ATOM 2676 O O . ALA A 1 335 ? -7.988 -5.626 24.624 1.00 47.84 335 ALA A O 1
ATOM 2677 N N . ASN A 1 336 ? -9.611 -4.595 25.688 1.00 51.47 336 ASN A N 1
ATOM 2678 C CA . ASN A 1 336 ? -9.408 -5.311 26.965 1.00 51.47 336 ASN A CA 1
ATOM 2679 C C . ASN A 1 336 ? -10.615 -6.170 27.380 1.00 51.47 336 ASN A C 1
ATOM 2681 O O . ASN A 1 336 ? -10.699 -6.578 28.539 1.00 51.47 336 ASN A O 1
ATOM 2685 N N . GLY A 1 337 ? -11.568 -6.417 26.483 1.00 54.56 337 GLY A N 1
ATOM 2686 C CA . GLY A 1 337 ? -12.811 -7.125 26.782 1.00 54.56 337 GLY A CA 1
ATOM 2687 C C . GLY A 1 337 ? -13.802 -6.311 27.621 1.00 54.56 337 GLY A C 1
ATOM 2688 O O . GLY A 1 337 ? -14.420 -6.877 28.525 1.00 54.56 337 GLY A O 1
ATOM 2689 N N . ARG A 1 338 ? -13.925 -4.998 27.372 1.00 48.25 338 ARG A N 1
ATOM 2690 C CA . ARG A 1 338 ? -14.935 -4.116 27.988 1.00 48.25 338 ARG A CA 1
ATOM 2691 C C . ARG A 1 338 ? -15.993 -3.653 27.001 1.00 48.25 338 ARG A C 1
ATOM 2693 O O . ARG A 1 338 ? -15.644 -3.457 25.815 1.00 48.25 338 ARG A O 1
#

Radius of gyration: 24.05 Å; Cα contacts (8 Å, |Δi|>4): 542; chains: 1; bounding box: 55×59×65 Å

Mean predicted aligned error: 13.42 Å

Sequence (338 aa):
MNNFKKITAAALAISFSFLGAGVVGESNVSFASENKNAPKVNLDIQPSNAPYQESVVTLNQNDATRQAVLNQLRDVRSKAWDENLKLQWDDNGNTKKIRDIYNEFTGDSNDKEGYVNAYGYSLELERLALQRAYELSLTGDSQERPDGTRYETLNYKGLNLGLHSWVYDDYENDISPEILFDTILYKDIESGNGYKRFIETNGSYETTGSVYDMLMFQPTFMGVGYGQVKNPETGKNIAVIAYDLDPFFFVNGPKKVDYVGDYTMSFGNPNFKQFSKERLDKLEKSVKNAKETIEGAKILMQKMPKFAKEHGNELNKLIEKQNKIIDKAEAILRANGR

pLDDT: mean 76.24, std 18.57, range [25.69, 96.81]